Protein 3K6Y (pdb70)

GO terms:
  GO:0005886 plasma membrane (C, IDA)
  GO:0005576 extracellular region (C, HDA)
  GO:0005886 plasma membrane (C, HDA)
  GO:0042783 symbiont-mediated evasion of host immune response (P, IMP)
  GO:0010447 response to acidic pH (P, IMP)

Nearest PDB structures (foldseek):
  3k6y-assembly1_A  TM=1.004E+00  e=1.366E-46  Mycobacterium tuberculosis
  3k6z-assembly1_A  TM=9.416E-01  e=1.069E-34  Mycobacterium tuberculosis
  3lt3-assembly3_A  TM=9.223E-01  e=3.686E-34  Mycobacterium tuberculosis H37Rv
  3k6z-assembly1_B  TM=9.421E-01  e=2.557E-33  Mycobacterium tuberculosis
  3lt3-assembly3_B-2  TM=9.273E-01  e=5.147E-33  Mycobacterium tuberculosis H37Rv

B-factor: mean 20.24, std 10.91, range [7.39, 71.75]

Foldseek 3Di:
DDDDDDDDDDQFDEDAFDPCVQVQPLQVVQQQFKKKKWFAAVVQPDIAIAIWGAAAVQKIKFFLLSHARGDFMWIAGPNDTFGWFFFFHDQQLGMTMIGTPPRPDGHAAADPDADDFFAWKWQWWAAPSHDIGIWTKTWRDWDWDWDCGQQNDPDIHTATKTKMFTQDHRRSGHTFIGHSVSHGQFTWHAADPVDRRITIGGGPVRCVVRCVRRPGDDHDDSHHNRD

Radius of gyration: 17.01 Å; Cα contacts (8 Å, |Δi|>4): 611; chains: 1; bounding box: 30×66×42 Å

InterPro domains:
  IPR001940 Peptidase S1C [PR00834] (228-240)
  IPR001940 Peptidase S1C [PR00834] (248-268)
  IPR001940 Peptidase S1C [PR00834] (287-311)
  IPR001940 Peptidase S1C [PR00834] (328-345)
  IPR001940 Peptidase S1C [PR00834] (350-367)
  IPR003825 Colicin V production, CvpA [PF02674] (7-149)
  IPR009003 Peptidase S1, PA clan [SSF50494] (193-384)
  IPR047680 Serine protease MarP-like [NF033740] (7-396)

Sequence (227 aa):
AVLEPFSRTPVIPVASPDPALVNNPVVAATEPSVVKIRSLAPRCQKVLEGTGFVISPDRVMTNAHVVAGSNNVTVYAGDKPFEATVVSYDPSVDVAILAVPHLPPPPLVFAAEPAKTGADVVVLGYPGGGNFTATPARIREAIRLSGPDIYGDPEPVTRDVYTIRADVEQGDSGGPLIDLNGQVLGVVFGAAIDDAETGFVLTAGEVAGQLAKIGATQPVGTGACVS

Solvent-accessible surface area: 10874 Å² total; per-residue (Å²): 152,123,149,146,109,178,98,192,124,100,54,55,116,21,68,66,21,56,106,63,6,65,126,42,110,16,14,74,81,5,68,73,3,2,0,34,0,87,0,72,0,84,153,22,171,109,75,39,54,1,0,0,0,0,21,37,97,41,36,0,0,0,0,0,40,4,0,1,1,6,114,72,10,25,0,62,10,83,109,55,84,34,157,20,46,11,0,5,35,34,32,46,27,3,0,0,0,0,11,0,77,156,10,104,15,85,55,22,96,46,16,96,134,96,20,168,75,27,36,48,1,0,0,0,0,26,20,69,14,38,133,39,48,12,11,27,0,36,0,18,58,59,51,149,51,76,22,95,14,33,58,53,61,138,137,78,23,72,22,48,0,5,3,0,53,1,76,28,80,170,10,0,22,0,0,0,0,0,24,75,128,14,62,0,7,0,0,0,29,20,55,22,114,104,39,97,70,2,0,35,0,0,16,17,59,29,0,49,56,21,54,102,99,50,62,24,90,126,97,49,59,14,36,51,40,53,159

Secondary structure (DSSP, 8-state):
--------PPPPP-PPP-GGGGG-HHHHHHGGGEEEEEEEEGGGTEEEEEEEEEEETTEEEE-GGGTTT-SEEEEEETTEEEE-EEEEEETTTTEEEEE-TT--SPPPPBPSS---TT-EEEEEE-GGG-S-EEEEEEEEEEEEEEE--TT--SS-EEEEEEEEES---TT-TTPEEE-TTS-EEEEEEEE-SSSTTEEEEEEHHHHHGGGGGTT--S-----SPP-

CATH classification: 2.40.10.10 (+1 more: 2.40.10.10)

Organism: Mycobacterium tuberculosis (strain ATCC 25618 / H37Rv) (NCBI:txid83332)

Structure (mmCIF, N/CA/C/O backbone):
data_3K6Y
#
_entry.id   3K6Y
#
_cell.length_a   64.678
_cell.length_b   64.678
_cell.length_c   98.655
_cell.angle_alpha   90.00
_cell.angle_beta   90.00
_cell.angle_gamma   120.00
#
_symmetry.space_group_name_H-M   'P 31 2 1'
#
loop_
_entity.id
_entity.type
_entity.pdbx_description
1 polymer 'POSSIBLE MEMBRANE-ASSOCIATED SERINE PROTEASE'
2 water water
#
loop_
_atom_site.group_PDB
_atom_site.id
_atom_site.type_symbol
_atom_site.label_atom_id
_atom_site.label_alt_id
_atom_site.label_comp_id
_atom_site.label_asym_id
_atom_site.label_entity_id
_atom_site.label_seq_id
_atom_site.pdbx_PDB_ins_code
_atom_site.Cartn_x
_atom_site.Cartn_y
_atom_site.Cartn_z
_atom_site.occupancy
_atom_site.B_iso_or_equiv
_atom_site.auth_seq_id
_atom_site.auth_comp_id
_atom_site.auth_asym_id
_atom_site.auth_atom_id
_atom_site.pdbx_PDB_model_num
ATOM 1 N N . ALA A 1 11 ? 1.469 -59.664 0.045 1.00 27.50 171 ALA A N 1
ATOM 2 C CA . ALA A 1 11 ? 2.457 -58.625 0.458 1.00 26.75 171 ALA A CA 1
ATOM 3 C C . ALA A 1 11 ? 2.375 -57.388 -0.433 1.00 26.06 171 ALA A C 1
ATOM 4 O O . ALA A 1 11 ? 2.541 -57.492 -1.660 1.00 28.02 171 ALA A O 1
ATOM 6 N N . VAL A 1 12 ? 2.111 -56.227 0.170 1.00 23.57 172 VAL A N 1
ATOM 7 C CA . VAL A 1 12 ? 2.247 -54.947 -0.525 1.00 21.93 172 VAL A CA 1
ATOM 8 C C . VAL A 1 12 ? 3.687 -54.438 -0.367 1.00 19.34 172 VAL A C 1
ATOM 9 O O . VAL A 1 12 ? 4.211 -54.371 0.755 1.00 18.43 172 VAL A O 1
ATOM 13 N N . LEU A 1 13 ? 4.334 -54.095 -1.474 1.00 16.61 173 LEU A N 1
ATOM 14 C CA . LEU A 1 13 ? 5.717 -53.601 -1.416 1.00 15.66 173 LEU A CA 1
ATOM 15 C C . LEU A 1 13 ? 5.736 -52.204 -0.843 1.00 16.33 173 LEU A C 1
ATOM 16 O O . LEU A 1 13 ? 4.784 -51.435 -1.047 1.00 17.39 173 LEU A O 1
ATOM 21 N N . GLU A 1 14 ? 6.817 -51.855 -0.133 1.00 15.26 174 GLU A N 1
ATOM 22 C CA . GLU A 1 14 ? 6.853 -50.570 0.586 1.00 15.38 174 GLU A CA 1
ATOM 23 C C . GLU A 1 14 ? 7.929 -49.535 0.177 1.00 14.57 174 GLU A C 1
ATOM 24 O O . GLU A 1 14 ? 8.540 -48.903 1.050 1.00 14.47 174 GLU A O 1
ATOM 30 N N . PRO A 1 15 ? 8.103 -49.283 -1.138 1.00 14.72 175 PRO A N 1
ATOM 31 C CA . PRO A 1 15 ? 8.862 -48.099 -1.485 1.00 14.87 175 PRO A CA 1
ATOM 32 C C . PRO A 1 15 ? 7.939 -46.889 -1.362 1.00 15.55 175 PRO A C 1
ATOM 33 O O . PRO A 1 15 ? 6.721 -47.034 -1.161 1.00 16.90 175 PRO A O 1
ATOM 37 N N . PHE A 1 16 ? 8.516 -45.711 -1.485 1.00 14.78 176 PHE A N 1
ATOM 38 C CA . PHE A 1 16 ? 7.735 -44.482 -1.559 1.00 15.93 176 PHE A CA 1
ATOM 39 C C . PHE A 1 16 ? 7.888 -43.972 -2.977 1.00 16.72 176 PHE A C 1
ATOM 40 O O . PHE A 1 16 ? 8.974 -43.973 -3.531 1.00 17.86 176 PHE A O 1
ATOM 48 N N . SER A 1 17 ? 6.800 -43.561 -3.603 1.00 17.11 177 SER A N 1
ATOM 49 C CA . SER A 1 17 ? 6.976 -42.960 -4.906 1.00 19.22 177 SER A CA 1
ATOM 50 C C . SER A 1 17 ? 6.250 -41.641 -5.000 1.00 18.88 177 SER A C 1
ATOM 51 O O . SER A 1 17 ? 5.249 -41.408 -4.315 1.00 19.09 177 SER A O 1
ATOM 54 N N . ARG A 1 18 ? 6.749 -40.779 -5.870 1.00 18.69 178 ARG A N 1
ATOM 55 C CA . ARG A 1 18 ? 6.006 -39.571 -6.190 1.00 19.83 178 ARG A CA 1
ATOM 56 C C . ARG A 1 18 ? 6.188 -39.272 -7.649 1.00 19.17 178 ARG A C 1
ATOM 57 O O . ARG A 1 18 ? 7.121 -39.747 -8.290 1.00 16.52 178 ARG A O 1
ATOM 65 N N . THR A 1 19 ? 5.275 -38.475 -8.195 1.00 20.36 179 THR A N 1
ATOM 66 C CA . THR A 1 19 ? 5.407 -38.026 -9.565 1.00 21.26 179 THR A CA 1
ATOM 67 C C . THR A 1 19 ? 6.561 -37.022 -9.609 1.00 20.68 179 THR A C 1
ATOM 68 O O . THR A 1 19 ? 6.715 -36.195 -8.712 1.00 21.81 179 THR A O 1
ATOM 72 N N . PRO A 1 20 ? 7.396 -3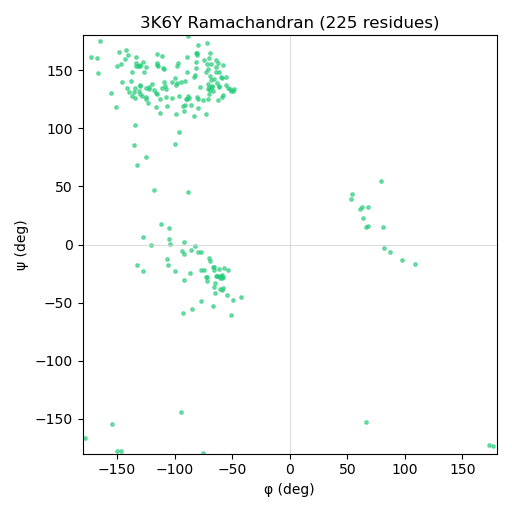7.115 -10.642 1.00 20.22 180 PRO A N 1
ATOM 73 C CA . PRO A 1 20 ? 8.495 -36.203 -10.847 1.00 20.43 180 PRO A CA 1
ATOM 74 C C . PRO A 1 20 ? 7.978 -34.775 -11.099 1.00 20.84 180 PRO A C 1
ATOM 75 O O . PRO A 1 20 ? 6.811 -34.576 -11.477 1.00 20.23 180 PRO A O 1
ATOM 79 N N . VAL A 1 21 ? 8.839 -33.791 -10.880 1.00 21.05 181 VAL A N 1
ATOM 80 C CA . VAL A 1 21 ? 8.501 -32.430 -11.308 1.00 22.00 181 VAL A CA 1
ATOM 81 C C . VAL A 1 21 ? 8.281 -32.479 -12.815 1.00 22.08 181 VAL A C 1
ATOM 82 O O . VAL A 1 21 ? 8.941 -33.258 -13.513 1.00 22.48 181 VAL A O 1
ATOM 86 N N . ILE A 1 22 ? 7.338 -31.689 -13.325 1.00 22.08 182 ILE A N 1
ATOM 87 C CA . ILE A 1 22 ? 7.038 -31.754 -14.756 1.00 23.11 182 ILE A CA 1
ATOM 88 C C . ILE A 1 22 ? 8.274 -31.358 -15.566 1.00 22.24 182 ILE A C 1
ATOM 89 O O . ILE A 1 22 ? 8.824 -30.268 -15.369 1.00 21.96 182 ILE A O 1
ATOM 94 N N . PRO A 1 23 ? 8.724 -32.241 -16.481 1.00 22.59 183 PRO A N 1
ATOM 95 C CA . PRO A 1 23 ? 9.829 -31.863 -17.339 1.00 22.54 183 PRO A CA 1
ATOM 96 C C . PRO A 1 23 ? 9.403 -30.758 -18.305 1.00 22.46 183 PRO A C 1
ATOM 97 O O . PRO A 1 23 ? 8.304 -30.810 -18.878 1.00 23.19 183 PRO A O 1
ATOM 101 N N . VAL A 1 24 ? 10.259 -29.752 -18.458 1.00 21.78 184 VAL A N 1
ATOM 102 C CA . VAL A 1 24 ? 10.024 -28.679 -19.416 1.00 21.77 184 VAL A CA 1
ATOM 103 C C . VAL A 1 24 ? 11.339 -28.307 -20.067 1.00 21.81 184 VAL A C 1
ATOM 104 O O . VAL A 1 24 ? 12.411 -28.630 -19.552 1.00 22.35 184 VAL A O 1
ATOM 108 N N . ALA A 1 25 ? 11.255 -27.601 -21.194 1.00 22.02 185 ALA A N 1
ATOM 109 C CA . ALA A 1 25 ? 12.460 -27.173 -21.900 1.00 22.72 185 ALA A CA 1
ATOM 110 C C . ALA A 1 25 ? 13.343 -26.232 -21.078 1.00 22.46 185 ALA A C 1
ATOM 111 O O . ALA A 1 25 ? 12.856 -25.546 -20.174 1.00 21.73 185 ALA A O 1
ATOM 113 N N . SER A 1 26 ? 14.635 -26.178 -21.392 1.00 22.58 186 SER A N 1
ATOM 114 C CA . SER A 1 26 ? 15.543 -25.253 -20.736 1.00 23.32 186 SER A CA 1
ATOM 115 C C . SER A 1 26 ? 15.016 -23.830 -20.878 1.00 22.64 186 SER A C 1
ATOM 116 O O . SER A 1 26 ? 14.414 -23.484 -21.908 1.00 22.65 186 SER A O 1
ATOM 119 N N . PRO A 1 27 ? 15.214 -22.999 -19.840 1.00 21.54 187 PRO A N 1
ATOM 120 C CA . PRO A 1 27 ? 14.783 -21.606 -19.929 1.00 21.57 187 PRO A CA 1
ATOM 121 C C . PRO A 1 27 ? 15.502 -20.875 -21.049 1.00 21.96 187 PRO A C 1
ATOM 122 O O . PRO A 1 27 ? 16.658 -21.180 -21.363 1.00 22.10 187 PRO A O 1
ATOM 126 N N . ASP A 1 28 ? 14.818 -19.909 -21.647 1.00 21.45 188 ASP A N 1
ATOM 127 C CA . ASP A 1 28 ? 15.393 -19.146 -22.741 1.00 21.67 188 ASP A CA 1
ATOM 128 C C . ASP A 1 28 ? 16.464 -18.188 -22.185 1.00 21.32 188 ASP A C 1
ATOM 129 O O . ASP A 1 28 ? 16.122 -17.260 -21.441 1.00 19.85 188 ASP A O 1
ATOM 134 N N . PRO A 1 29 ? 17.759 -18.405 -22.514 1.00 20.87 189 PRO A N 1
ATOM 135 C CA . PRO A 1 29 ? 18.811 -17.558 -21.926 1.00 21.42 189 PRO A CA 1
ATOM 136 C C . PRO A 1 29 ? 18.683 -16.078 -22.291 1.00 21.50 189 PRO A C 1
ATOM 137 O O . PRO A 1 29 ? 19.241 -15.208 -21.605 1.00 21.83 189 PRO A O 1
ATOM 141 N N . ALA A 1 30 ? 17.970 -15.801 -23.377 1.00 21.38 190 ALA A N 1
ATOM 142 C CA . ALA A 1 30 ? 17.804 -14.430 -23.855 1.00 21.22 190 ALA A CA 1
ATOM 143 C C . ALA A 1 30 ? 16.941 -13.597 -22.921 1.00 20.80 190 ALA A C 1
ATOM 144 O O . ALA A 1 30 ? 16.935 -12.371 -23.022 1.00 21.11 190 ALA A O 1
ATOM 146 N N . LEU A 1 31 ? 16.228 -14.245 -21.993 1.00 19.80 191 LEU A N 1
ATOM 147 C CA . LEU A 1 31 ? 15.372 -13.509 -21.058 1.00 18.64 191 LEU A CA 1
ATOM 148 C C . LEU A 1 31 ? 16.145 -12.490 -20.225 1.00 18.54 191 LEU A C 1
ATOM 149 O O . LE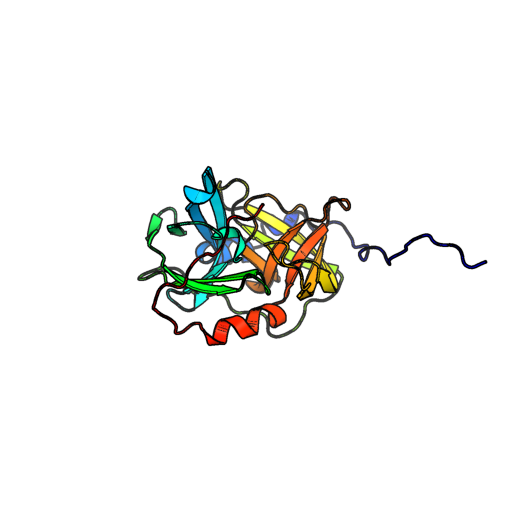U A 1 31 ? 15.570 -11.501 -19.783 1.00 18.06 191 LEU A O 1
ATOM 154 N N . VAL A 1 32 ? 17.443 -12.703 -20.005 1.00 18.42 192 VAL A N 1
ATOM 155 C CA . VAL A 1 32 ? 18.241 -11.730 -19.251 1.00 19.40 192 VAL A CA 1
ATOM 156 C C . VAL A 1 32 ? 18.203 -10.343 -19.893 1.00 19.83 192 VAL A C 1
ATOM 157 O O . VAL A 1 32 ? 18.361 -9.342 -19.200 1.00 20.45 192 VAL A O 1
ATOM 161 N N . ASN A 1 33 ? 18.013 -10.309 -21.216 1.00 20.21 193 ASN A N 1
ATOM 162 C CA . ASN A 1 33 ? 18.012 -9.058 -21.970 1.00 20.67 193 ASN A CA 1
ATOM 163 C C . ASN A 1 33 ? 16.611 -8.612 -22.378 1.00 19.27 193 ASN A C 1
ATOM 164 O O . ASN A 1 33 ? 16.457 -7.609 -23.091 1.00 19.94 193 ASN A O 1
ATOM 169 N N . ASN A 1 34 ? 15.579 -9.326 -21.932 1.00 17.92 194 ASN A N 1
ATOM 170 C CA . ASN A 1 34 ? 14.212 -8.904 -22.243 1.00 17.16 194 ASN A CA 1
ATOM 171 C C . ASN A 1 34 ? 13.952 -7.510 -21.648 1.00 16.33 194 ASN A C 1
ATOM 172 O O . ASN A 1 34 ? 14.356 -7.237 -20.510 1.00 16.17 194 ASN A O 1
ATOM 177 N N . PRO A 1 35 ? 13.324 -6.603 -22.430 1.00 15.26 195 PRO A N 1
ATOM 178 C CA . PRO A 1 35 ? 13.066 -5.253 -21.910 1.00 15.50 195 PRO A CA 1
ATOM 179 C C . PRO A 1 35 ? 12.314 -5.186 -20.568 1.00 15.13 195 PRO A C 1
ATOM 180 O O . PRO A 1 35 ? 12.424 -4.187 -19.856 1.00 16.02 195 PRO A O 1
ATOM 184 N N . VAL A 1 36 ? 11.583 -6.241 -20.220 1.00 15.73 196 VAL A N 1
ATOM 185 C CA . VAL A 1 36 ? 10.873 -6.278 -18.940 1.00 16.47 196 VAL A CA 1
ATOM 186 C C . VAL A 1 36 ? 11.833 -6.249 -17.753 1.00 15.79 196 VAL A C 1
ATOM 187 O O . VAL A 1 36 ? 11.476 -5.760 -16.676 1.00 15.53 196 VAL A O 1
ATOM 191 N N . VAL A 1 37 ? 13.050 -6.736 -17.938 1.00 14.99 197 VAL A N 1
ATOM 192 C CA . VAL A 1 37 ? 13.987 -6.829 -16.816 1.00 15.24 197 VAL A CA 1
ATOM 193 C C . VAL A 1 37 ? 14.365 -5.419 -16.345 1.00 14.99 197 VAL A C 1
ATOM 194 O O . VAL A 1 37 ? 14.192 -5.074 -15.169 1.00 14.70 197 VAL A O 1
ATOM 198 N N . ALA A 1 38 ? 14.816 -4.577 -17.276 1.00 15.89 198 ALA A N 1
ATOM 199 C CA . ALA A 1 38 ? 15.268 -3.248 -16.913 1.00 17.01 198 ALA A CA 1
ATOM 200 C C . ALA A 1 38 ? 14.133 -2.404 -16.372 1.00 16.86 198 ALA A C 1
ATOM 201 O O . ALA A 1 38 ? 14.339 -1.534 -15.503 1.00 17.92 198 ALA A O 1
ATOM 203 N N . ALA A 1 39 ? 12.936 -2.639 -16.909 1.00 16.62 199 ALA A N 1
ATOM 204 C CA . ALA A 1 39 ? 11.774 -1.871 -16.491 1.00 17.66 199 ALA A CA 1
ATOM 205 C C . ALA A 1 39 ? 11.311 -2.247 -15.093 1.00 16.79 199 ALA A C 1
ATOM 206 O O . ALA A 1 39 ? 10.742 -1.430 -14.389 1.00 17.39 199 ALA A O 1
ATOM 208 N N . THR A 1 40 ? 11.563 -3.492 -14.691 1.00 14.16 200 THR A N 1
ATOM 209 C CA . THR A 1 40 ? 11.101 -3.976 -13.399 1.00 13.38 200 THR A CA 1
ATOM 210 C C . THR A 1 40 ? 12.142 -3.776 -12.303 1.00 12.83 200 THR A C 1
ATOM 211 O O . THR A 1 40 ? 11.783 -3.606 -11.137 1.00 12.05 200 THR A O 1
ATOM 215 N N . GLU A 1 41 ? 13.421 -3.817 -12.680 1.00 12.87 201 GLU A N 1
ATOM 216 C CA . GLU A 1 41 ? 14.540 -3.694 -11.740 1.00 13.83 201 GLU A CA 1
ATOM 217 C C . GLU A 1 41 ? 14.405 -2.626 -10.647 1.00 13.11 201 GLU A C 1
ATOM 218 O O . GLU A 1 41 ? 14.695 -2.927 -9.495 1.00 12.41 201 GLU A O 1
ATOM 224 N N . PRO A 1 42 ? 13.954 -1.393 -10.972 1.00 12.61 202 PRO A N 1
ATOM 225 C CA . PRO A 1 42 ? 13.923 -0.387 -9.903 1.00 12.73 202 PRO A CA 1
ATOM 226 C C . PRO A 1 42 ? 13.046 -0.774 -8.715 1.00 12.27 202 PRO A C 1
ATOM 227 O O . PRO A 1 42 ? 13.294 -0.311 -7.600 1.00 13.27 202 PRO A O 1
ATOM 231 N N . SER A 1 43 ? 12.029 -1.592 -8.966 1.00 10.96 203 SER A N 1
ATOM 232 C CA . SER A 1 43 ? 11.088 -1.986 -7.920 1.00 10.16 203 SER A CA 1
ATOM 233 C C . SER A 1 43 ? 11.474 -3.275 -7.191 1.00 9.90 203 SER A C 1
ATOM 234 O O . SER A 1 43 ? 10.725 -3.737 -6.334 1.00 10.47 203 SER A O 1
ATOM 237 N N . VAL A 1 44 ? 12.623 -3.849 -7.556 1.00 9.81 204 VAL A N 1
ATOM 238 C CA . VAL A 1 44 ? 13.141 -5.059 -6.921 1.00 10.00 204 VAL A CA 1
ATOM 239 C C . VAL A 1 44 ? 14.310 -4.628 -6.067 1.00 10.40 204 VAL A C 1
ATOM 240 O O . VAL A 1 44 ? 15.271 -4.049 -6.587 1.00 11.70 204 VAL A O 1
ATOM 244 N N . VAL A 1 45 ? 14.196 -4.859 -4.761 1.00 9.91 205 VAL A N 1
ATOM 245 C CA . VAL A 1 45 ? 15.106 -4.260 -3.805 1.00 9.96 205 VAL A CA 1
ATOM 246 C C . VAL A 1 45 ? 15.934 -5.320 -3.090 1.00 9.98 205 VAL A C 1
ATOM 247 O O . VAL A 1 45 ? 15.524 -6.474 -2.986 1.00 10.42 205 VAL A O 1
ATOM 251 N N . LYS A 1 46 ? 17.089 -4.909 -2.579 1.00 10.31 206 LYS A N 1
ATOM 252 C CA . LYS A 1 46 ? 17.927 -5.812 -1.799 1.00 11.38 206 LYS A CA 1
ATOM 253 C C . LYS A 1 46 ? 17.583 -5.613 -0.329 1.00 10.53 206 LYS A C 1
ATOM 254 O O . LYS A 1 46 ? 17.352 -4.489 0.108 1.00 11.39 206 LYS A O 1
ATOM 260 N N . ILE A 1 47 ? 17.529 -6.719 0.413 1.00 10.93 207 ILE A N 1
ATOM 261 C CA . ILE A 1 47 ? 17.249 -6.648 1.848 1.00 10.82 207 ILE A CA 1
ATOM 262 C C . ILE A 1 47 ? 18.465 -7.168 2.603 1.00 10.86 207 ILE A C 1
ATOM 263 O O . ILE A 1 47 ? 19.000 -8.204 2.281 1.00 11.45 207 ILE A O 1
ATOM 268 N N . ARG A 1 48 ? 18.903 -6.405 3.581 1.00 10.50 208 ARG A N 1
ATOM 269 C CA . ARG A 1 48 ? 19.990 -6.842 4.461 1.00 11.37 208 ARG A CA 1
ATOM 270 C C . ARG A 1 48 ? 19.497 -6.759 5.892 1.00 11.03 208 ARG A C 1
ATOM 271 O O . ARG A 1 48 ? 19.071 -5.698 6.354 1.00 11.87 208 ARG A O 1
ATOM 279 N N . SER A 1 49 ? 19.587 -7.875 6.603 1.00 11.09 209 SER A N 1
ATOM 280 C CA . SER A 1 49 ? 19.050 -7.975 7.967 1.00 12.60 209 SER A CA 1
ATOM 281 C C . SER A 1 49 ? 20.156 -8.396 8.914 1.00 12.52 209 SER A C 1
ATOM 282 O O . SER A 1 49 ? 20.785 -9.449 8.730 1.00 13.25 209 SER A O 1
ATOM 285 N N . LEU A 1 50 ? 20.415 -7.579 9.922 1.00 11.60 210 LEU A N 1
ATOM 286 C CA . LEU A 1 50 ? 21.409 -7.913 10.951 1.00 12.17 210 LEU A CA 1
ATOM 287 C C . LEU A 1 50 ? 20.727 -8.844 11.922 1.00 11.43 210 LEU A C 1
ATOM 288 O O . LEU A 1 50 ? 19.655 -8.527 12.452 1.00 11.68 210 LEU A O 1
ATOM 293 N N . ALA A 1 51 ? 21.346 -9.994 12.168 1.00 12.16 211 ALA A N 1
ATOM 294 C CA . ALA A 1 51 ? 20.749 -11.003 13.028 1.00 11.50 211 ALA A CA 1
ATOM 295 C C . ALA A 1 51 ? 21.780 -11.507 14.043 1.00 12.37 211 ALA A C 1
ATOM 296 O O . ALA A 1 51 ? 22.190 -12.676 14.006 1.00 13.25 211 ALA A O 1
ATOM 298 N N . PRO A 1 52 ? 22.162 -10.631 14.976 1.00 13.55 212 PRO A N 1
ATOM 299 C CA . PRO A 1 52 ? 23.124 -11.077 16.004 1.00 14.54 212 PRO A CA 1
ATOM 300 C C . PRO A 1 52 ? 22.623 -12.276 16.824 1.00 14.46 212 PRO A C 1
ATOM 301 O O . PRO A 1 52 ? 23.448 -13.076 17.266 1.00 14.33 212 PRO A O 1
ATOM 305 N N . ARG A 1 53 ? 21.311 -12.445 17.003 1.00 14.75 213 ARG A N 1
ATOM 306 C CA . ARG A 1 53 ? 20.821 -13.600 17.742 1.00 15.27 213 ARG A CA 1
ATOM 307 C C . ARG A 1 53 ? 21.203 -14.890 17.016 1.00 14.47 213 ARG A C 1
ATOM 308 O O . ARG A 1 53 ? 21.345 -15.954 17.630 1.00 15.20 213 ARG A O 1
ATOM 316 N N . CYS A 1 54 ? 21.364 -14.789 15.695 1.00 14.23 214 CYS A N 1
ATOM 317 C CA . CYS A 1 54 ? 21.621 -15.931 14.851 1.00 14.81 214 CYS A CA 1
ATOM 318 C C . CYS A 1 54 ? 23.087 -15.982 14.438 1.00 14.80 214 CYS A C 1
ATOM 319 O O . CYS A 1 54 ? 23.475 -16.854 13.673 1.00 16.13 214 CYS A O 1
ATOM 322 N N . GLN A 1 55 ? 23.867 -15.014 14.910 1.00 14.88 215 GLN A N 1
ATOM 323 C CA . GLN A 1 55 ? 25.287 -14.850 14.522 1.00 14.94 215 GLN A CA 1
ATOM 324 C C . GLN A 1 55 ? 25.447 -14.779 13.005 1.00 15.41 215 GLN A C 1
ATOM 325 O O . GLN A 1 55 ? 26.346 -15.381 12.424 1.00 16.29 215 GLN A O 1
ATOM 331 N N . LYS A 1 56 ? 24.561 -14.020 12.360 1.00 14.50 216 LYS A N 1
ATOM 332 C CA . LYS A 1 56 ? 24.518 -13.925 10.897 1.00 15.29 216 LYS A CA 1
ATOM 333 C C . LYS A 1 56 ? 24.090 -12.530 10.465 1.00 13.00 216 LYS A C 1
ATOM 334 O O . LYS A 1 56 ? 23.411 -11.814 11.204 1.00 13.16 216 LYS A O 1
ATOM 340 N N . VAL A 1 57 ? 24.485 -12.174 9.254 1.00 12.51 217 VAL A N 1
ATOM 341 C CA . VAL A 1 57 ? 23.820 -11.147 8.461 1.00 13.62 217 VAL A CA 1
ATOM 342 C C . VAL A 1 57 ? 23.089 -11.891 7.349 1.00 13.21 217 VAL A C 1
ATOM 343 O O . VAL A 1 57 ? 23.690 -12.695 6.640 1.00 14.79 217 VAL A O 1
ATOM 347 N N . LEU A 1 58 ? 21.781 -11.635 7.215 1.00 12.83 218 LEU A N 1
ATOM 348 C CA . LEU A 1 58 ? 20.937 -12.257 6.194 1.00 13.30 218 LEU A CA 1
ATOM 349 C C . LEU A 1 58 ? 20.777 -11.302 5.034 1.00 12.39 218 LEU A C 1
ATOM 350 O O . LEU A 1 58 ? 20.550 -10.118 5.245 1.00 12.86 218 LEU A O 1
ATOM 355 N N . GLU A 1 59 ? 20.874 -11.821 3.820 1.00 12.28 219 GLU A N 1
ATOM 356 C CA . GLU A 1 59 ? 20.617 -11.001 2.639 1.00 13.20 219 GLU A CA 1
ATOM 357 C C . GLU A 1 59 ? 19.648 -11.702 1.721 1.00 12.34 219 GLU A C 1
ATOM 358 O O . GLU A 1 59 ? 19.755 -12.907 1.504 1.00 13.87 219 GLU A O 1
ATOM 364 N N . GLY A 1 60 ? 18.683 -10.951 1.199 1.00 11.10 220 GLY A N 1
ATOM 365 C CA . GLY A 1 60 ? 17.781 -11.499 0.223 1.00 10.63 220 GLY A CA 1
ATOM 366 C C . GLY A 1 60 ? 17.244 -10.394 -0.643 1.00 9.78 220 GLY A C 1
ATOM 367 O O . GLY A 1 60 ? 17.878 -9.365 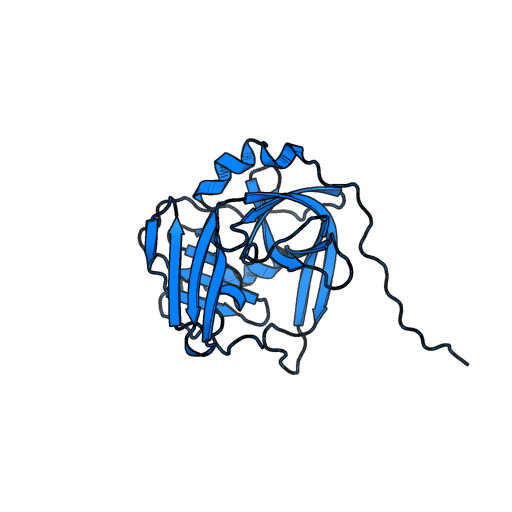-0.809 1.00 10.38 220 GLY A O 1
ATOM 368 N N . THR A 1 61 ? 16.066 -10.649 -1.193 1.00 9.53 221 THR A N 1
ATOM 369 C CA . THR A 1 61 ? 15.439 -9.743 -2.144 1.00 9.37 221 THR A CA 1
ATOM 370 C C . THR A 1 61 ? 14.027 -9.442 -1.667 1.00 8.91 221 THR A C 1
ATOM 371 O O . THR A 1 61 ? 13.448 -10.212 -0.916 1.00 9.43 221 THR A O 1
ATOM 375 N N . GLY A 1 62 ? 13.476 -8.313 -2.108 1.00 8.76 222 GLY A N 1
ATOM 376 C CA . GLY A 1 62 ? 12.059 -8.028 -1.935 1.00 8.82 222 GLY A CA 1
ATOM 377 C C . GLY A 1 62 ? 11.578 -7.234 -3.123 1.00 8.46 222 GLY A C 1
ATOM 378 O O . GLY A 1 62 ? 12.348 -6.919 -4.036 1.00 9.07 222 GLY A O 1
ATOM 379 N N . PHE A 1 63 ? 10.311 -6.853 -3.095 1.00 7.88 223 PHE A N 1
ATOM 380 C CA . PHE A 1 63 ? 9.812 -6.022 -4.181 1.00 8.16 223 PHE A CA 1
ATOM 381 C C . PHE A 1 63 ? 8.700 -5.121 -3.665 1.00 7.82 223 PHE A C 1
ATOM 382 O O . PHE A 1 63 ? 8.014 -5.444 -2.689 1.00 8.24 223 PHE A O 1
ATOM 390 N N . VAL A 1 64 ? 8.536 -3.989 -4.338 1.00 8.48 224 VAL A N 1
ATOM 391 C CA . VAL A 1 64 ? 7.546 -3.009 -3.925 1.00 8.40 224 VAL A CA 1
ATOM 392 C C . VAL A 1 64 ? 6.148 -3.499 -4.305 1.00 7.98 224 VAL A C 1
ATOM 393 O O . VAL A 1 64 ? 5.871 -3.800 -5.473 1.00 8.83 224 VAL A O 1
ATOM 397 N N . ILE A 1 65 ? 5.266 -3.583 -3.306 1.00 8.16 225 ILE A N 1
ATOM 398 C CA . ILE A 1 65 ? 3.881 -4.018 -3.544 1.00 8.54 225 ILE A CA 1
ATOM 399 C C . ILE A 1 65 ? 2.867 -2.877 -3.496 1.00 8.40 225 ILE A C 1
ATOM 400 O O . ILE A 1 65 ? 1.748 -3.027 -3.977 1.00 9.01 225 ILE A O 1
ATOM 405 N N . SER A 1 66 ? 3.256 -1.758 -2.906 1.00 8.24 226 SER A N 1
ATOM 406 C CA . SER A 1 66 ? 2.401 -0.573 -2.810 1.00 8.49 226 SER A CA 1
ATOM 407 C C . SER A 1 66 ? 3.393 0.520 -2.367 1.00 8.53 226 SER A C 1
ATOM 408 O O . SER A 1 66 ? 4.458 0.210 -1.840 1.00 8.79 226 SER A O 1
ATOM 411 N N . PRO A 1 67 ? 3.069 1.813 -2.556 1.00 8.44 227 PRO A N 1
ATOM 412 C CA . PRO A 1 67 ? 4.065 2.808 -2.105 1.00 8.97 227 PRO A CA 1
ATOM 413 C C . PRO A 1 67 ? 4.540 2.585 -0.658 1.00 8.92 227 PRO A C 1
ATOM 414 O O . PRO A 1 67 ? 3.710 2.342 0.239 1.00 8.99 227 PRO A O 1
ATOM 418 N N . ASP A 1 68 ? 5.855 2.607 -0.453 1.00 8.50 228 ASP A N 1
ATOM 419 C CA . ASP A 1 68 ? 6.407 2.453 0.892 1.00 8.79 228 ASP A CA 1
ATOM 420 C C . ASP A 1 68 ? 6.117 1.098 1.532 1.00 8.58 228 ASP A C 1
ATOM 421 O O . ASP A 1 68 ? 6.205 0.966 2.762 1.00 8.62 228 ASP A O 1
ATOM 426 N N . ARG A 1 69 ? 5.844 0.074 0.711 1.00 8.11 229 ARG A N 1
ATOM 427 C CA . ARG A 1 69 ? 5.600 -1.284 1.218 1.00 8.12 229 ARG A CA 1
ATOM 428 C C . ARG A 1 69 ? 6.326 -2.293 0.351 1.00 8.17 229 ARG A C 1
ATOM 429 O O . ARG A 1 69 ? 6.198 -2.287 -0.874 1.00 8.75 229 ARG A O 1
ATOM 437 N N . VAL A 1 70 ? 7.106 -3.154 1.007 1.00 7.39 230 VAL A N 1
ATOM 438 C CA . VAL A 1 70 ? 7.923 -4.148 0.330 1.00 7.81 230 VAL A CA 1
ATOM 439 C C . VAL A 1 70 ? 7.540 -5.549 0.835 1.00 7.67 230 VAL A C 1
ATOM 440 O O . VAL A 1 70 ? 7.397 -5.758 2.050 1.00 9.35 230 VAL A O 1
ATOM 444 N N . MET A 1 71 ? 7.368 -6.498 -0.087 1.00 7.68 231 MET A N 1
ATOM 445 C CA . MET A 1 71 ? 7.148 -7.889 0.292 1.00 8.38 231 MET A CA 1
ATOM 446 C C . MET A 1 71 ? 8.479 -8.656 0.150 1.00 8.76 231 MET A C 1
ATOM 447 O O . MET A 1 71 ? 9.255 -8.422 -0.806 1.00 8.49 231 MET A O 1
ATOM 452 N N . THR A 1 72 ? 8.702 -9.588 1.077 1.00 8.63 232 THR A N 1
ATOM 453 C CA . THR A 1 72 ? 9.822 -10.517 1.011 1.00 9.04 232 THR A CA 1
ATOM 454 C C . THR A 1 72 ? 9.387 -11.809 1.708 1.00 8.33 232 THR A C 1
ATOM 455 O O . THR A 1 72 ? 8.228 -11.925 2.116 1.00 9.23 232 THR A O 1
ATOM 459 N N . ASN A 1 73 ? 10.284 -12.786 1.814 1.00 9.22 233 ASN A N 1
ATOM 460 C CA . ASN A 1 73 ? 9.967 -13.956 2.628 1.00 9.37 233 ASN A CA 1
ATOM 461 C C . ASN A 1 73 ? 10.213 -13.688 4.098 1.00 9.14 233 ASN A C 1
ATOM 462 O O . ASN A 1 73 ? 11.104 -12.904 4.444 1.00 10.19 233 ASN A O 1
ATOM 467 N N . ALA A 1 74 ? 9.464 -14.378 4.959 1.00 8.98 234 ALA A N 1
ATOM 468 C CA . ALA A 1 74 ? 9.739 -14.279 6.385 1.00 9.64 234 ALA A CA 1
ATOM 469 C C . ALA A 1 74 ? 11.173 -14.716 6.687 1.00 9.46 234 ALA A C 1
ATOM 470 O O . ALA A 1 74 ? 11.843 -14.108 7.512 1.00 9.57 234 ALA A O 1
ATOM 472 N N . HIS A 1 75 ? 11.660 -15.757 6.009 1.00 9.64 235 HIS A N 1
ATOM 473 C CA . HIS A 1 75 ? 12.992 -16.264 6.343 1.00 10.46 235 HIS A CA 1
ATOM 474 C C . HIS A 1 75 ? 14.110 -15.314 5.941 1.00 10.59 235 HIS A C 1
ATOM 475 O O . HIS A 1 75 ? 15.242 -15.482 6.374 1.00 12.26 235 HIS A O 1
ATOM 482 N N . VAL A 1 76 ? 13.808 -14.286 5.152 1.00 10.06 236 VAL A N 1
ATOM 483 C CA . VAL A 1 76 ? 14.818 -13.279 4.835 1.00 10.10 236 VAL A CA 1
ATOM 484 C C . VAL A 1 76 ? 15.085 -12.349 6.026 1.00 9.90 236 VAL A C 1
ATOM 485 O O . VAL A 1 76 ? 16.160 -11.762 6.105 1.00 10.98 236 VAL A O 1
ATOM 489 N N . VAL A 1 77 ? 14.125 -12.246 6.958 1.00 8.76 237 VAL A N 1
ATOM 490 C CA . VAL A 1 77 ? 14.281 -11.385 8.120 1.00 9.43 237 VAL A CA 1
ATOM 491 C C . VAL A 1 77 ? 14.193 -12.139 9.449 1.00 9.68 237 VAL A C 1
ATOM 492 O O . VAL A 1 77 ? 14.341 -11.523 10.504 1.00 9.89 237 VAL A O 1
ATOM 496 N N . ALA A 1 78 ? 13.986 -13.455 9.400 1.00 9.87 238 ALA A N 1
ATOM 497 C CA . ALA A 1 78 ? 13.778 -14.249 10.618 1.00 9.73 238 ALA A CA 1
ATOM 498 C C . ALA A 1 78 ? 14.943 -14.125 11.584 1.00 10.14 238 ALA A C 1
ATOM 499 O O . ALA A 1 78 ? 16.087 -14.314 11.200 1.00 10.81 238 ALA A O 1
ATOM 501 N N . GLY A 1 79 ? 14.638 -13.799 12.836 1.00 9.97 239 GLY A N 1
ATOM 502 C CA . GLY A 1 79 ? 15.651 -13.705 13.874 1.00 11.12 239 GLY A CA 1
ATOM 503 C C . GLY A 1 79 ? 16.421 -12.408 13.900 1.00 11.06 239 GLY A C 1
ATOM 504 O O . GLY A 1 79 ? 17.254 -12.223 14.771 1.00 12.75 239 GLY A O 1
ATOM 505 N N . SER A 1 80 ? 16.155 -11.509 12.952 1.00 10.46 240 SER A N 1
ATOM 506 C CA . SER A 1 80 ? 16.916 -10.284 12.850 1.00 10.46 240 SER A CA 1
ATOM 507 C C . SER A 1 80 ? 16.435 -9.220 13.810 1.00 10.55 240 SER A C 1
ATOM 508 O O . SER A 1 80 ? 15.312 -9.278 14.318 1.00 11.20 240 SER A O 1
ATOM 511 N N . ASN A 1 81 ? 17.262 -8.199 14.010 1.00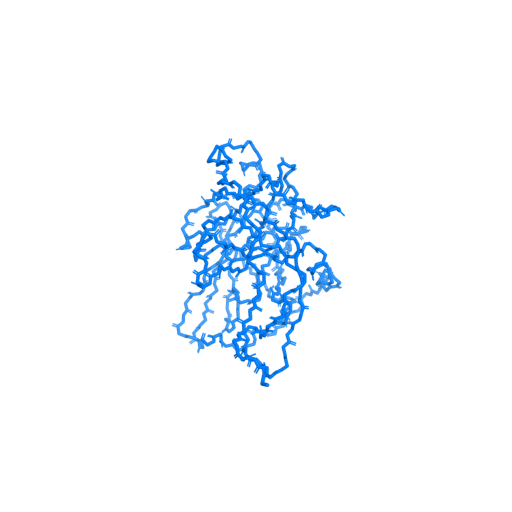 10.87 241 ASN A N 1
ATOM 512 C CA . ASN A 1 81 ? 16.821 -7.038 14.783 1.00 12.02 241 ASN A CA 1
ATOM 513 C C . ASN A 1 81 ? 17.020 -5.708 14.071 1.00 11.87 241 ASN A C 1
ATOM 514 O O . ASN A 1 81 ? 16.751 -4.660 14.655 1.00 13.40 241 ASN A O 1
ATOM 519 N N . ASN A 1 82 ? 17.428 -5.755 12.803 1.00 11.27 242 ASN A N 1
ATOM 520 C CA . ASN A 1 82 ? 17.562 -4.550 12.007 1.00 11.98 242 ASN A CA 1
ATOM 521 C C . ASN A 1 82 ? 17.434 -4.942 10.549 1.00 11.21 242 ASN A C 1
ATOM 522 O O . ASN A 1 82 ? 18.107 -5.881 10.118 1.00 12.94 242 ASN A O 1
ATOM 527 N N . VAL A 1 83 ? 16.586 -4.240 9.791 1.00 10.79 243 VAL A N 1
ATOM 528 C CA . VAL A 1 83 ? 16.364 -4.573 8.385 1.00 10.44 243 VAL A CA 1
ATOM 529 C C . VAL A 1 83 ? 16.550 -3.308 7.566 1.00 10.63 243 VAL A C 1
ATOM 530 O O . VAL A 1 83 ? 15.966 -2.276 7.888 1.00 11.59 243 VAL A O 1
ATOM 534 N N . THR A 1 84 ? 17.392 -3.385 6.541 1.00 10.55 244 THR A N 1
ATOM 535 C CA . THR A 1 84 ? 17.610 -2.267 5.629 1.00 11.32 244 THR A CA 1
ATOM 536 C C . THR A 1 84 ? 17.214 -2.705 4.224 1.00 11.06 244 THR A C 1
ATOM 537 O O . THR A 1 84 ? 17.510 -3.826 3.802 1.00 11.42 244 THR A O 1
ATOM 541 N N . VAL A 1 85 ? 16.538 -1.807 3.511 1.00 10.94 245 VAL A N 1
ATOM 542 C CA . VAL A 1 85 ? 16.170 -2.024 2.125 1.00 10.98 245 VAL A CA 1
ATOM 543 C C . VAL A 1 85 ? 17.062 -1.129 1.248 1.00 11.34 245 VAL A C 1
ATOM 544 O O . VAL A 1 85 ? 17.232 0.048 1.545 1.00 12.81 245 VAL A O 1
ATOM 548 N N . TYR A 1 86 ? 17.616 -1.697 0.182 1.00 11.61 246 TYR A N 1
ATOM 549 C CA . TYR A 1 86 ? 18.447 -0.901 -0.734 1.00 12.89 246 TYR A CA 1
ATOM 550 C C . TYR A 1 86 ? 17.743 -0.778 -2.063 1.00 14.26 246 TYR A C 1
ATOM 551 O O . TYR A 1 86 ? 17.362 -1.785 -2.661 1.00 14.40 246 TYR A O 1
ATOM 560 N N . ALA A 1 87 ? 17.560 0.466 -2.506 1.00 14.74 247 ALA A N 1
ATOM 561 C CA . ALA A 1 87 ? 16.996 0.731 -3.828 1.00 17.38 247 ALA A CA 1
ATOM 562 C C . ALA A 1 87 ? 17.856 1.803 -4.468 1.00 19.61 247 ALA A C 1
ATOM 563 O O . ALA A 1 87 ? 18.179 2.793 -3.823 1.00 19.94 247 ALA A O 1
ATOM 565 N N . GLY A 1 88 ? 18.212 1.609 -5.734 1.00 22.64 248 GLY A N 1
ATOM 566 C CA . GLY A 1 88 ? 19.059 2.573 -6.435 1.00 24.83 248 GLY A CA 1
ATOM 567 C C . GLY A 1 88 ? 20.348 2.871 -5.682 1.00 25.91 248 GLY A C 1
ATOM 568 O O . GLY A 1 88 ? 20.789 4.024 -5.632 1.00 27.47 248 GLY A O 1
ATOM 569 N N . ASP A 1 89 ? 20.931 1.823 -5.086 1.00 26.23 249 ASP A N 1
ATOM 570 C CA . ASP A 1 89 ? 22.204 1.888 -4.337 1.00 25.58 249 ASP A CA 1
ATOM 571 C C . ASP A 1 89 ? 22.174 2.827 -3.119 1.00 24.82 249 ASP A C 1
ATOM 572 O O . ASP A 1 89 ? 23.194 3.404 -2.736 1.00 26.35 249 ASP A O 1
ATOM 574 N N . LYS A 1 90 ? 20.994 2.960 -2.515 1.00 21.62 250 LYS A N 1
ATOM 575 C CA . LYS A 1 90 ? 20.762 3.813 -1.349 1.00 19.37 250 LYS A CA 1
ATOM 576 C C . LYS A 1 90 ? 20.027 3.002 -0.285 1.00 16.38 250 LYS A C 1
ATOM 577 O O . LYS A 1 90 ? 19.086 2.265 -0.620 1.00 15.27 250 LYS A O 1
ATOM 580 N N . PRO A 1 91 ? 20.441 3.138 0.987 1.00 15.59 251 PRO A N 1
ATOM 581 C CA . PRO A 1 91 ? 19.743 2.442 2.067 1.00 15.14 251 PRO A CA 1
ATOM 582 C C . PRO A 1 91 ? 18.496 3.152 2.583 1.00 14.04 251 PRO A C 1
ATOM 583 O O . PRO A 1 91 ? 18.450 4.392 2.677 1.00 15.06 251 PRO A O 1
ATOM 587 N N . PHE A 1 92 ? 17.496 2.355 2.944 1.00 12.50 252 PHE A N 1
ATOM 588 C CA . PHE A 1 92 ? 16.253 2.873 3.536 1.00 12.20 252 PHE A CA 1
ATOM 589 C C . PHE A 1 92 ? 15.967 2.054 4.772 1.00 12.33 252 PHE A C 1
ATOM 590 O O . PHE A 1 92 ? 16.011 0.833 4.740 1.00 13.17 252 PHE A O 1
ATOM 598 N N . GLU A 1 93 ? 15.661 2.731 5.866 1.00 12.99 253 GLU A N 1
ATOM 599 C CA . GLU A 1 93 ? 15.222 2.049 7.069 1.00 14.33 253 GLU A CA 1
ATOM 600 C C . GLU A 1 93 ? 13.874 1.384 6.820 1.00 12.80 253 GLU A C 1
ATOM 601 O O . GLU A 1 93 ? 13.021 1.917 6.112 1.00 13.48 253 GLU A O 1
ATOM 607 N N . ALA A 1 94 ? 13.713 0.205 7.401 1.00 12.58 254 ALA A N 1
ATOM 608 C CA . ALA A 1 94 ? 12.492 -0.571 7.239 1.00 11.50 254 ALA A CA 1
ATOM 609 C C . ALA A 1 94 ? 12.011 -1.054 8.595 1.00 10.99 254 ALA A C 1
ATOM 610 O O . ALA A 1 94 ? 12.798 -1.247 9.536 1.00 12.39 254 ALA A O 1
ATOM 612 N N . THR A 1 95 ? 10.706 -1.269 8.684 1.00 10.08 255 THR A N 1
ATOM 613 C CA . THR A 1 95 ? 10.051 -1.856 9.855 1.00 10.62 255 THR A CA 1
ATOM 614 C C . THR A 1 95 ? 9.312 -3.103 9.383 1.00 9.81 255 THR A C 1
ATOM 615 O O . THR A 1 95 ? 8.612 -3.055 8.375 1.00 10.22 255 THR A O 1
ATOM 619 N N . VAL A 1 96 ? 9.424 -4.199 10.126 1.00 9.05 256 VAL A N 1
ATOM 620 C CA . VAL A 1 96 ? 8.666 -5.402 9.791 1.00 8.79 256 VAL A CA 1
ATOM 621 C C . VAL A 1 96 ? 7.255 -5.228 10.393 1.00 8.45 256 VAL A C 1
ATOM 622 O O . VAL A 1 96 ? 7.092 -5.245 11.613 1.00 9.99 256 VAL A O 1
ATOM 626 N N . VAL A 1 97 ? 6.243 -5.047 9.545 1.00 8.13 257 VAL A N 1
ATOM 627 C CA . VAL A 1 97 ? 4.891 -4.800 10.032 1.00 9.02 257 VAL A CA 1
ATOM 628 C C . VAL A 1 97 ? 3.956 -5.979 9.875 1.00 9.10 257 VAL A C 1
ATOM 629 O O . VAL A 1 97 ? 2.874 -5.995 10.469 1.00 9.23 257 VAL A O 1
ATOM 633 N N . SER A 1 98 ? 4.373 -6.981 9.102 1.00 9.32 258 SER A N 1
ATOM 634 C CA . SER A 1 98 ? 3.645 -8.246 9.016 1.00 9.68 258 SER A CA 1
ATOM 635 C C . SER A 1 98 ? 4.692 -9.328 8.826 1.00 9.14 258 SER A C 1
ATOM 636 O O . SER A 1 98 ? 5.659 -9.147 8.094 1.00 9.32 258 SER A O 1
ATOM 639 N N . TYR A 1 99 ? 4.489 -10.448 9.501 1.00 9.40 259 TYR A N 1
ATOM 640 C CA . TYR A 1 99 ? 5.461 -11.524 9.518 1.00 9.73 259 TYR A CA 1
ATOM 641 C C . TYR A 1 99 ? 4.684 -12.816 9.704 1.00 9.91 259 TYR A C 1
ATOM 642 O O . TYR A 1 99 ? 4.021 -13.005 10.732 1.00 11.03 259 TYR A O 1
ATOM 651 N N . ASP A 1 100 ? 4.773 -13.717 8.727 1.00 9.94 260 ASP A N 1
ATOM 652 C CA . ASP A 1 100 ? 4.010 -14.965 8.747 1.00 10.95 260 ASP A CA 1
ATOM 653 C C . ASP A 1 100 ? 4.964 -16.106 8.374 1.00 11.03 260 ASP A C 1
ATOM 654 O O . ASP A 1 100 ? 5.318 -16.295 7.216 1.00 10.92 260 ASP A O 1
ATOM 659 N N . PRO A 1 101 ? 5.416 -16.871 9.373 1.00 11.84 261 PRO A N 1
ATOM 660 C CA . PRO A 1 101 ? 6.389 -17.928 9.140 1.00 13.02 261 PRO A CA 1
ATOM 661 C C . PRO A 1 101 ? 5.774 -19.202 8.585 1.00 13.04 261 PRO A C 1
ATOM 662 O O . PRO A 1 101 ? 6.520 -20.131 8.257 1.00 14.28 261 PRO A O 1
ATOM 666 N N . SER A 1 102 ? 4.449 -19.256 8.502 1.00 13.28 262 SER A N 1
ATOM 667 C CA . SER A 1 102 ? 3.749 -20.419 7.950 1.00 14.35 262 SER A CA 1
ATOM 668 C C . SER A 1 102 ? 3.684 -20.273 6.446 1.00 13.88 262 SER A C 1
ATOM 669 O O . SER A 1 102 ? 4.119 -21.159 5.704 1.00 16.31 262 SER A O 1
ATOM 672 N N . VAL A 1 103 ? 3.136 -19.156 5.974 1.00 12.65 263 VAL A N 1
ATOM 673 C CA . VAL A 1 103 ? 3.120 -18.891 4.543 1.00 12.65 263 VAL A CA 1
ATOM 674 C C . VAL A 1 103 ? 4.557 -18.555 4.070 1.00 12.37 263 VAL A C 1
ATOM 675 O O . VAL A 1 103 ? 4.923 -18.881 2.937 1.00 12.67 263 VAL A O 1
ATOM 679 N N . ASP A 1 104 ? 5.361 -17.945 4.961 1.00 11.37 264 ASP A N 1
ATOM 680 C CA . ASP A 1 104 ? 6.743 -17.488 4.711 1.00 10.93 264 ASP A CA 1
ATOM 681 C C . ASP A 1 104 ? 6.760 -16.157 3.961 1.00 10.59 264 ASP A C 1
ATOM 682 O O . ASP A 1 104 ? 7.382 -16.050 2.901 1.00 11.13 264 ASP A O 1
ATOM 687 N N . VAL A 1 105 ? 6.072 -15.157 4.519 1.00 10.10 265 VAL A N 1
ATOM 688 C CA . VAL A 1 105 ? 6.026 -13.827 3.904 1.00 10.23 265 VAL A CA 1
ATOM 689 C C . VAL A 1 105 ? 6.163 -12.782 4.989 1.00 9.20 265 VAL A C 1
ATOM 690 O O . VAL A 1 105 ? 5.612 -12.952 6.079 1.00 9.75 265 VAL A O 1
ATOM 694 N N . ALA A 1 106 ? 6.906 -11.722 4.686 1.00 8.98 266 ALA A N 1
ATOM 695 C CA . ALA A 1 106 ? 6.955 -10.539 5.535 1.00 8.89 266 ALA A CA 1
ATOM 696 C C . ALA A 1 106 ? 6.634 -9.327 4.688 1.00 8.40 266 ALA A C 1
ATOM 697 O O . ALA A 1 106 ? 6.960 -9.283 3.488 1.00 9.44 266 ALA A O 1
ATOM 699 N N . ILE A 1 107 ? 6.005 -8.333 5.314 1.00 8.46 267 ILE A N 1
ATOM 700 C CA . ILE A 1 107 ? 5.807 -7.038 4.664 1.00 9.00 267 ILE A CA 1
ATOM 701 C C . ILE A 1 107 ? 6.550 -6.005 5.486 1.00 8.37 267 ILE A C 1
ATOM 702 O O . ILE A 1 107 ? 6.448 -5.981 6.731 1.00 8.44 267 ILE A O 1
ATOM 707 N N . LEU A 1 108 ? 7.311 -5.181 4.762 1.00 8.02 268 LEU A N 1
ATOM 708 C CA . LEU A 1 108 ? 8.098 -4.120 5.362 1.00 8.71 268 LEU A CA 1
ATOM 709 C C . LEU A 1 108 ? 7.494 -2.781 5.050 1.00 8.03 268 LEU A C 1
ATOM 710 O O . LEU A 1 108 ? 7.124 -2.508 3.900 1.00 8.70 268 LEU A O 1
ATOM 715 N N . ALA A 1 109 ? 7.436 -1.931 6.079 1.00 8.25 269 ALA A N 1
ATOM 716 C CA . ALA A 1 109 ? 7.118 -0.512 5.890 1.00 8.33 269 ALA A CA 1
ATOM 717 C C . ALA A 1 109 ? 8.419 0.238 5.660 1.00 8.80 269 ALA A C 1
ATOM 718 O O . ALA A 1 109 ? 9.361 0.133 6.464 1.00 9.50 269 ALA A O 1
ATOM 720 N N . VAL A 1 110 ? 8.496 0.974 4.555 1.00 8.73 270 VAL A N 1
ATOM 721 C CA . VAL A 1 110 ? 9.754 1.605 4.123 1.00 9.43 270 VAL A CA 1
ATOM 722 C C . VAL A 1 110 ? 9.444 3.037 3.708 1.00 10.20 270 VAL A C 1
ATOM 723 O O . VAL A 1 110 ? 9.153 3.320 2.545 1.00 10.63 270 VAL A O 1
ATOM 727 N N . PRO A 1 111 ? 9.428 3.950 4.680 1.00 11.18 271 PRO A N 1
ATOM 728 C CA . PRO A 1 111 ? 9.098 5.344 4.371 1.00 12.20 271 PRO A CA 1
ATOM 729 C C . PRO A 1 111 ? 9.971 5.963 3.299 1.00 12.73 271 PRO A C 1
ATOM 730 O O . PRO A 1 111 ? 11.192 5.760 3.287 1.00 13.05 271 PRO A O 1
ATOM 734 N N . HIS A 1 112 ? 9.318 6.710 2.403 1.00 12.81 272 HIS A N 1
ATOM 735 C CA . HIS A 1 112 ? 9.989 7.508 1.369 1.00 14.77 272 HIS A CA 1
ATOM 736 C C . HIS A 1 112 ? 10.787 6.669 0.374 1.00 13.50 272 HIS A C 1
ATOM 737 O O . HIS A 1 112 ? 11.785 7.122 -0.193 1.00 15.04 272 HIS A O 1
ATOM 744 N N . LEU A 1 113 ? 10.311 5.460 0.096 1.00 12.90 273 LEU A N 1
ATOM 745 C CA . LEU A 1 113 ? 10.960 4.569 -0.849 1.00 12.83 273 LEU A CA 1
ATOM 746 C C . LEU A 1 113 ? 10.561 5.014 -2.272 1.00 12.89 273 LEU A C 1
ATOM 747 O O . LEU A 1 113 ? 9.386 5.000 -2.610 1.00 12.86 273 LEU A O 1
ATOM 752 N N . PRO A 1 114 ? 11.529 5.428 -3.110 1.00 13.16 274 PRO A N 1
ATOM 753 C CA . PRO A 1 114 ? 11.120 5.977 -4.417 1.00 12.78 274 PRO A CA 1
ATOM 754 C C . PRO A 1 114 ? 10.420 5.088 -5.448 1.00 12.52 274 PRO A C 1
ATOM 755 O O . PRO A 1 114 ? 9.517 5.563 -6.107 1.00 13.62 274 PRO A O 1
ATOM 759 N N . PRO A 1 115 ? 10.849 3.829 -5.648 1.00 12.49 275 PRO A N 1
ATOM 760 C CA . PRO A 1 115 ? 10.272 3.109 -6.787 1.00 12.81 275 PRO A CA 1
ATOM 761 C C . PRO A 1 115 ? 8.796 2.751 -6.675 1.00 12.34 275 PRO A C 1
ATOM 762 O O . PRO A 1 115 ? 8.268 2.581 -5.574 1.00 12.14 275 PRO A O 1
ATOM 766 N N . PRO A 1 116 ? 8.139 2.577 -7.832 1.00 11.99 276 PRO A N 1
ATOM 767 C CA . PRO A 1 116 ? 6.723 2.289 -7.837 1.00 11.77 276 PRO A CA 1
ATOM 768 C C . PRO A 1 116 ? 6.443 0.811 -7.560 1.00 10.67 276 PRO A C 1
ATOM 769 O O . PRO A 1 116 ? 7.335 -0.035 -7.665 1.00 10.95 276 PRO A O 1
ATOM 773 N N . PRO A 1 117 ? 5.188 0.488 -7.229 1.00 10.01 277 PRO A N 1
ATOM 774 C CA . PRO A 1 117 ? 4.843 -0.897 -6.997 1.00 10.16 277 PRO A CA 1
ATOM 775 C C . PRO A 1 117 ? 4.753 -1.711 -8.266 1.00 10.45 277 PRO A C 1
ATOM 776 O O . PRO A 1 117 ? 4.533 -1.177 -9.369 1.00 11.54 277 PRO A O 1
ATOM 780 N N . LEU A 1 118 ? 4.877 -3.014 -8.072 1.00 10.88 278 LEU A N 1
ATOM 781 C CA . LEU A 1 118 ? 4.555 -4.008 -9.087 1.00 11.18 278 LEU A CA 1
ATOM 782 C C .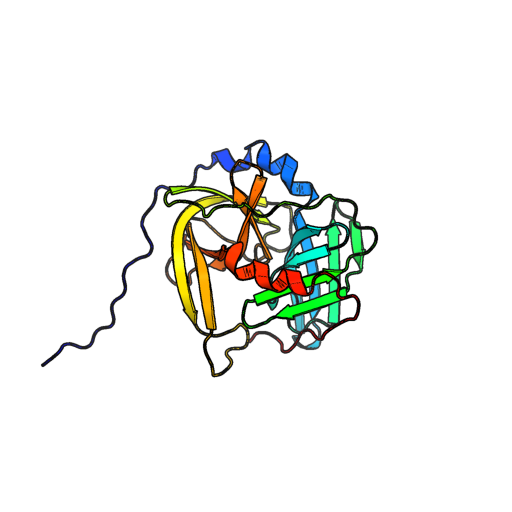 LEU A 1 118 ? 3.170 -4.547 -8.823 1.00 11.77 278 LEU A C 1
ATOM 783 O O . LEU A 1 118 ? 2.730 -4.553 -7.681 1.00 12.75 278 LEU A O 1
ATOM 788 N N . VAL A 1 119 ? 2.492 -5.015 -9.867 1.00 12.72 279 VAL A N 1
ATOM 789 C CA . VAL A 1 119 ? 1.152 -5.567 -9.717 1.00 14.27 279 VAL A CA 1
ATOM 790 C C . VAL A 1 119 ? 1.240 -7.076 -9.760 1.00 14.26 279 VAL A C 1
ATOM 791 O O . VAL A 1 119 ? 2.021 -7.631 -10.547 1.00 14.02 279 VAL A O 1
ATOM 795 N N . PHE A 1 120 ? 0.460 -7.726 -8.898 1.00 14.17 280 PHE A N 1
ATOM 796 C CA . PHE A 1 120 ? 0.290 -9.176 -8.959 1.00 15.55 280 PHE A CA 1
ATOM 797 C C . PHE A 1 120 ? -0.535 -9.545 -10.174 1.00 16.82 280 PHE A C 1
ATOM 798 O O . PHE A 1 120 ? -1.565 -8.911 -10.463 1.00 17.12 280 PHE A O 1
ATOM 806 N N . ALA A 1 121 ? -0.077 -10.553 -10.904 1.00 17.74 281 ALA A N 1
ATOM 807 C CA . ALA A 1 121 ? -0.822 -11.080 -12.056 1.00 19.95 281 ALA A CA 1
ATOM 808 C C . ALA A 1 121 ? -2.169 -11.636 -11.627 1.00 21.77 281 ALA A C 1
ATOM 809 O O . ALA A 1 121 ? -2.265 -12.327 -10.620 1.00 21.47 281 ALA A O 1
ATOM 811 N N . ALA A 1 122 ? -3.200 -11.319 -12.412 1.00 23.93 282 ALA A N 1
ATOM 812 C CA . ALA A 1 122 ? -4.580 -11.696 -12.115 1.00 25.98 282 ALA A CA 1
ATOM 813 C C . ALA A 1 122 ? -4.878 -13.183 -12.319 1.00 27.34 282 ALA A C 1
ATOM 814 O O . ALA A 1 122 ? -5.770 -13.717 -11.666 1.00 28.52 282 ALA A O 1
ATOM 816 N N . GLU A 1 123 ? -4.146 -13.842 -13.218 1.00 28.17 283 GLU A N 1
ATOM 817 C CA . GLU A 1 123 ? -4.378 -15.265 -13.512 1.00 29.04 283 GLU A CA 1
ATOM 818 C C . GLU A 1 123 ? -3.120 -16.119 -13.348 1.00 29.46 283 GLU A C 1
ATOM 819 O O . GLU A 1 123 ? -2.007 -15.612 -13.510 1.00 29.20 283 GLU A O 1
ATOM 825 N N . PRO A 1 124 ? -3.291 -17.416 -13.032 1.00 29.68 284 PRO A N 1
ATOM 826 C CA . PRO A 1 124 ? -2.146 -18.316 -12.867 1.00 29.34 284 PRO A CA 1
ATOM 827 C C . PRO A 1 124 ? -1.339 -18.515 -14.150 1.00 28.78 284 PRO A C 1
ATOM 828 O O . PRO A 1 124 ? -1.882 -18.393 -15.255 1.00 29.24 284 PRO A O 1
ATOM 832 N N . ALA A 1 125 ? -0.052 -18.823 -13.988 1.00 27.33 285 ALA A N 1
ATOM 833 C CA . ALA A 1 125 ? 0.837 -19.124 -15.100 1.00 26.63 285 ALA A CA 1
ATOM 834 C C . ALA A 1 125 ? 0.647 -20.568 -15.542 1.00 26.68 285 ALA A C 1
ATOM 835 O O . ALA A 1 125 ? 0.200 -21.407 -14.759 1.00 27.18 285 ALA A O 1
ATOM 837 N N . LYS A 1 126 ? 1.006 -20.841 -16.791 1.00 26.26 286 LYS A N 1
ATOM 838 C CA . LYS A 1 126 ? 0.819 -22.161 -17.383 1.00 25.92 286 LYS A CA 1
ATOM 839 C C . LYS A 1 126 ? 2.147 -22.875 -17.579 1.00 24.63 286 LYS A C 1
ATOM 840 O O . LYS A 1 126 ? 3.181 -22.243 -17.804 1.00 23.54 286 LYS A O 1
ATOM 846 N N . THR A 1 127 ? 2.105 -24.204 -17.524 1.00 24.01 287 THR A N 1
ATOM 847 C CA . THR A 1 127 ? 3.286 -25.023 -17.772 1.00 23.57 287 THR A CA 1
ATOM 848 C C . THR A 1 127 ? 3.994 -24.575 -19.044 1.00 22.76 287 THR A C 1
ATOM 849 O O . THR A 1 127 ? 3.343 -24.366 -20.078 1.00 22.99 287 THR A O 1
ATOM 853 N N . GLY A 1 128 ? 5.313 -24.438 -18.971 1.00 22.20 288 GLY A N 1
ATOM 854 C CA . GLY A 1 128 ? 6.137 -24.039 -20.104 1.00 21.12 288 GLY A CA 1
ATOM 855 C C . GLY A 1 128 ? 6.321 -22.552 -20.356 1.00 20.75 288 GLY A C 1
ATOM 856 O O . GLY A 1 128 ? 7.118 -22.176 -21.212 1.00 21.13 288 GLY A O 1
ATOM 857 N N . ALA A 1 129 ? 5.612 -21.711 -19.599 1.00 20.13 289 ALA A N 1
ATOM 858 C CA . ALA A 1 129 ? 5.692 -20.253 -19.773 1.00 20.06 289 ALA A CA 1
ATOM 859 C C . ALA A 1 129 ? 7.087 -19.708 -19.476 1.00 19.52 289 ALA A C 1
ATOM 860 O O . ALA A 1 129 ? 7.734 -20.144 -18.518 1.00 18.94 289 ALA A O 1
ATOM 862 N N . ASP A 1 130 ? 7.545 -18.766 -20.309 1.00 19.86 290 ASP A N 1
ATOM 863 C CA . ASP A 1 130 ? 8.766 -17.996 -20.060 1.00 19.35 290 ASP A CA 1
ATOM 864 C C . ASP A 1 130 ? 8.508 -17.035 -18.899 1.00 18.23 290 ASP A C 1
ATOM 865 O O . ASP A 1 130 ? 7.569 -16.232 -18.929 1.00 18.89 290 ASP A O 1
ATOM 870 N N . VAL A 1 131 ? 9.351 -17.122 -17.882 1.00 16.48 291 VAL A N 1
ATOM 871 C CA . VAL A 1 131 ? 9.255 -16.271 -16.692 1.00 16.16 291 VAL A CA 1
ATOM 872 C C . VAL A 1 131 ? 10.673 -15.914 -16.240 1.00 15.18 291 VAL A C 1
ATOM 873 O O . VAL A 1 131 ? 11.653 -16.494 -16.723 1.00 15.76 291 VAL A O 1
ATOM 877 N N . VAL A 1 132 ? 10.791 -14.943 -15.334 1.00 14.19 292 VAL A N 1
ATOM 878 C CA . VAL A 1 132 ? 12.101 -14.479 -14.915 1.00 14.12 292 VAL A CA 1
ATOM 879 C C . VAL A 1 132 ? 12.140 -14.327 -13.402 1.00 13.17 292 VAL A C 1
ATOM 880 O O . VAL A 1 132 ? 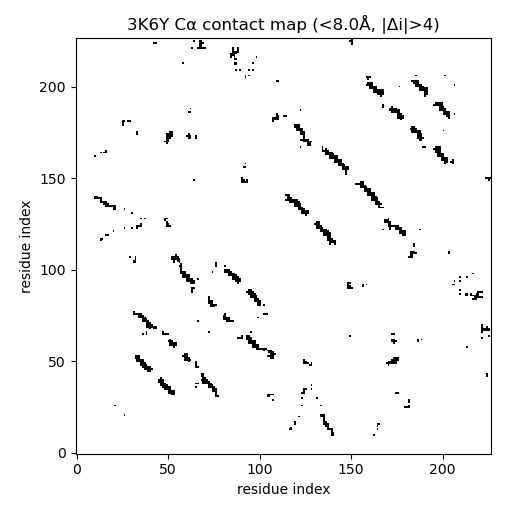11.251 -13.734 -12.799 1.00 13.49 292 VAL A O 1
ATOM 884 N N . VAL A 1 133 ? 13.184 -14.876 -12.795 1.00 12.75 293 VAL A N 1
ATOM 885 C CA . VAL A 1 133 ? 13.468 -14.683 -11.377 1.00 13.32 293 VAL A CA 1
ATOM 886 C C . VAL A 1 133 ? 14.339 -13.437 -11.240 1.00 13.34 293 VAL A C 1
ATOM 887 O O . VAL A 1 133 ? 15.371 -13.334 -11.897 1.00 14.07 293 VAL A O 1
ATOM 891 N N . LEU A 1 134 ? 13.917 -12.481 -10.422 1.00 12.34 294 LEU A N 1
ATOM 892 C CA . LEU A 1 134 ? 14.700 -11.255 -10.236 1.00 12.32 294 LEU A CA 1
ATOM 893 C C . LEU A 1 134 ? 15.192 -11.166 -8.802 1.00 12.08 294 LEU A C 1
ATOM 894 O O . LEU A 1 134 ? 14.395 -11.273 -7.866 1.00 11.88 294 LEU A O 1
ATOM 899 N N . GLY A 1 135 ? 16.485 -10.919 -8.619 1.00 12.06 295 GLY A N 1
ATOM 900 C CA . GLY A 1 135 ? 16.984 -10.825 -7.257 1.00 13.30 295 GLY A CA 1
ATOM 901 C C . GLY A 1 135 ? 18.446 -10.488 -7.160 1.00 12.61 295 GLY A C 1
ATOM 902 O O . GLY A 1 135 ? 19.064 -10.044 -8.134 1.00 12.74 295 GLY A O 1
ATOM 903 N N . TYR A 1 136 ? 18.987 -10.679 -5.961 1.00 12.94 296 TYR A N 1
ATOM 904 C CA . TYR A 1 136 ? 20.347 -10.272 -5.638 1.00 13.99 296 TYR A CA 1
ATOM 905 C C . TYR A 1 136 ? 21.157 -11.449 -5.093 1.00 14.68 296 TYR A C 1
ATOM 906 O O . TYR A 1 136 ? 21.413 -11.534 -3.882 1.00 15.31 296 TYR A O 1
ATOM 915 N N . PRO A 1 137 ? 21.577 -12.360 -5.984 1.00 15.64 297 PRO A N 1
ATOM 916 C CA .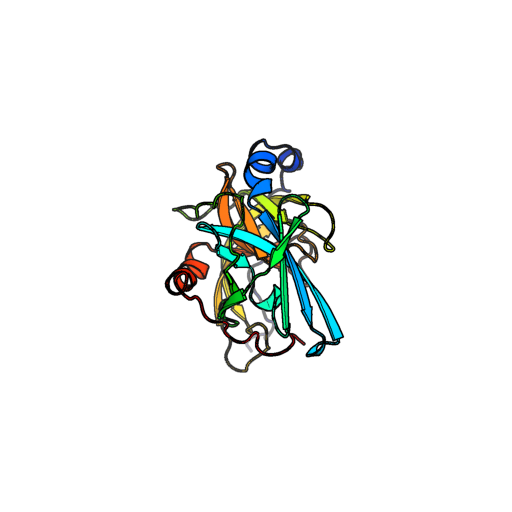 PRO A 1 137 ? 22.384 -13.510 -5.544 1.00 16.60 297 PRO A CA 1
ATOM 917 C C . PRO A 1 137 ? 23.607 -13.064 -4.758 1.00 17.30 297 PRO A C 1
ATOM 918 O O . PRO A 1 137 ? 24.292 -12.127 -5.147 1.00 17.35 297 PRO A O 1
ATOM 922 N N . GLY A 1 138 ? 23.851 -13.731 -3.634 1.00 16.84 298 GLY A N 1
ATOM 923 C CA . GLY A 1 138 ? 25.038 -13.458 -2.822 1.00 17.90 298 GLY A CA 1
ATOM 924 C C . GLY A 1 138 ? 25.068 -12.083 -2.189 1.00 18.24 298 GLY A C 1
ATOM 925 O O . GLY A 1 138 ? 26.122 -11.644 -1.703 1.00 19.33 298 GLY A O 1
ATOM 926 N N . GLY A 1 139 ? 23.922 -11.398 -2.166 1.00 18.02 299 GLY A N 1
ATOM 927 C CA . GLY A 1 139 ? 23.877 -10.012 -1.706 1.00 18.00 299 GLY A CA 1
ATOM 928 C C . GLY A 1 139 ? 24.589 -9.048 -2.639 1.00 18.01 299 GLY A C 1
ATOM 929 O O . GLY A 1 139 ? 24.876 -7.906 -2.260 1.00 18.89 299 GLY A O 1
ATOM 930 N N . GLY A 1 140 ? 24.858 -9.515 -3.858 1.00 17.95 300 GLY A N 1
ATOM 931 C CA . GLY A 1 140 ? 25.614 -8.750 -4.855 1.00 18.53 300 GLY A CA 1
ATOM 932 C C . GLY A 1 140 ? 24.719 -7.972 -5.795 1.00 18.20 300 GLY A C 1
ATOM 933 O O . GLY A 1 140 ? 23.676 -7.448 -5.386 1.00 19.27 300 GLY A O 1
ATOM 934 N N . ASN A 1 141 ? 25.131 -7.890 -7.053 1.00 19.06 301 ASN A N 1
ATOM 935 C CA . ASN A 1 141 ? 24.417 -7.113 -8.042 1.00 19.48 301 ASN A CA 1
ATOM 936 C C . ASN A 1 141 ? 23.093 -7.727 -8.440 1.00 17.90 301 ASN A C 1
ATOM 937 O O . ASN A 1 141 ? 22.920 -8.945 -8.415 1.00 17.35 301 ASN A O 1
ATOM 942 N N . PHE A 1 142 ? 22.161 -6.862 -8.827 1.00 16.43 302 PHE A N 1
ATOM 943 C CA . PHE A 1 142 ? 20.897 -7.302 -9.392 1.00 15.92 302 PHE A CA 1
ATOM 944 C C . PHE A 1 142 ? 21.126 -8.284 -10.541 1.00 15.52 302 PHE A C 1
ATOM 945 O O . PHE A 1 142 ? 21.971 -8.021 -11.415 1.00 16.65 302 PHE A O 1
ATOM 953 N N . THR A 1 143 ? 20.376 -9.391 -10.550 1.00 14.75 303 THR A N 1
ATOM 954 C CA . THR A 1 143 ? 20.526 -10.455 -11.544 1.00 15.80 303 THR A CA 1
ATOM 955 C C . THR A 1 143 ? 19.160 -10.969 -11.960 1.00 14.96 303 THR A C 1
ATOM 956 O O . THR A 1 143 ? 18.312 -11.263 -11.107 1.00 15.39 303 THR A O 1
ATOM 960 N N . ALA A 1 144 ? 18.946 -11.060 -13.274 1.00 14.63 304 ALA A N 1
ATOM 961 C CA . ALA A 1 144 ? 17.777 -11.714 -13.831 1.00 14.47 304 ALA A CA 1
ATOM 962 C C . ALA A 1 144 ? 18.151 -13.141 -14.181 1.00 14.78 304 ALA A C 1
ATOM 963 O O . ALA A 1 144 ? 19.120 -13.371 -14.918 1.00 16.81 304 ALA A O 1
ATOM 965 N N . THR A 1 145 ? 17.368 -14.091 -13.689 1.00 14.23 305 THR A N 1
ATOM 966 C CA . THR A 1 145 ? 17.616 -15.513 -13.907 1.00 15.36 305 THR A CA 1
ATOM 967 C C . THR A 1 145 ? 16.508 -16.067 -14.779 1.00 15.14 305 THR A C 1
ATOM 968 O O . THR A 1 145 ? 15.361 -16.129 -14.359 1.00 14.80 305 THR A O 1
ATOM 972 N N . PRO A 1 146 ? 16.840 -16.481 -16.011 1.00 15.91 306 PRO A N 1
ATOM 973 C CA . PRO A 1 146 ? 15.803 -17.054 -16.862 1.00 16.40 306 PRO A CA 1
ATOM 974 C C . PRO A 1 146 ? 15.144 -18.282 -16.233 1.00 15.57 306 PRO A C 1
ATOM 975 O O . PRO A 1 146 ? 15.818 -19.095 -15.561 1.00 16.22 306 PRO A O 1
ATOM 979 N N . ALA A 1 147 ? 13.848 -18.437 -16.445 1.00 15.55 307 ALA A N 1
ATOM 980 C CA . ALA A 1 147 ? 13.110 -19.521 -15.827 1.00 15.55 307 ALA A CA 1
ATOM 981 C C . ALA A 1 147 ? 11.976 -19.974 -16.724 1.00 16.05 307 ALA A C 1
ATOM 982 O O . ALA A 1 147 ? 11.630 -19.300 -17.688 1.00 16.10 307 ALA A O 1
ATOM 984 N N . ARG A 1 148 ? 11.422 -21.137 -16.410 1.00 16.72 308 ARG A N 1
ATOM 985 C CA . ARG A 1 148 ? 10.289 -21.684 -17.122 1.00 17.16 308 ARG A CA 1
ATOM 986 C C . ARG A 1 148 ? 9.360 -22.343 -16.122 1.00 17.30 308 ARG A C 1
ATOM 987 O O . ARG A 1 148 ? 9.813 -23.097 -15.257 1.00 17.32 308 ARG A O 1
ATOM 995 N N . ILE A 1 149 ? 8.066 -22.089 -16.237 1.00 17.29 309 ILE A N 1
ATOM 996 C CA . ILE A 1 149 ? 7.094 -22.703 -15.341 1.00 17.72 309 ILE A CA 1
ATOM 997 C C . ILE A 1 149 ? 7.040 -24.206 -15.585 1.00 17.54 309 ILE A C 1
ATOM 998 O O . ILE A 1 149 ? 6.926 -24.650 -16.740 1.00 18.56 309 ILE A O 1
ATOM 1003 N N . ARG A 1 150 ? 7.099 -24.998 -14.510 1.00 17.34 310 ARG A N 1
ATOM 1004 C CA . ARG A 1 150 ? 6.794 -26.432 -14.612 1.00 18.84 310 ARG A CA 1
ATOM 1005 C C . ARG A 1 150 ? 5.328 -26.687 -14.309 1.00 20.13 310 ARG A C 1
ATOM 1006 O O . ARG A 1 150 ? 4.622 -27.243 -15.144 1.00 21.99 310 ARG A O 1
ATOM 1014 N N . GLU A 1 151 ? 4.859 -26.307 -13.123 1.00 20.82 311 GLU A N 1
ATOM 1015 C CA . GLU A 1 151 ? 3.538 -26.701 -12.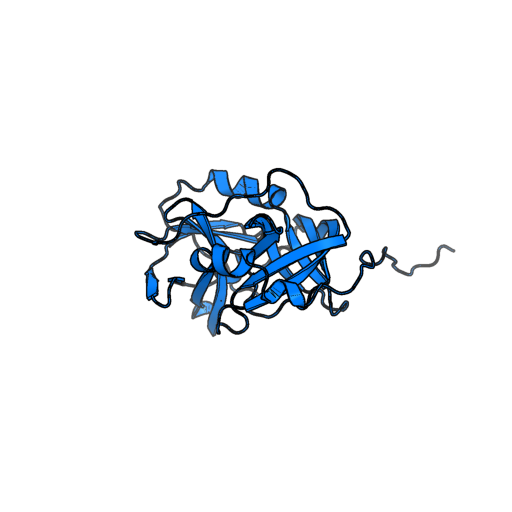667 1.00 22.72 311 GLU A CA 1
ATOM 1016 C C . GLU A 1 151 ? 3.129 -25.878 -11.454 1.00 22.05 311 GLU A C 1
ATOM 1017 O O . GLU A 1 151 ? 3.986 -25.516 -10.651 1.00 22.43 311 GLU A O 1
ATOM 1023 N N . ALA A 1 152 ? 1.836 -25.599 -11.318 1.00 22.08 312 ALA A N 1
ATOM 1024 C CA . ALA A 1 152 ? 1.273 -25.125 -10.043 1.00 22.28 312 ALA A CA 1
ATOM 1025 C C . ALA A 1 152 ? 0.900 -26.364 -9.224 1.00 22.61 312 ALA A C 1
ATOM 1026 O O . ALA A 1 152 ? 0.192 -27.241 -9.721 1.00 22.70 312 ALA A O 1
ATOM 1028 N N . ILE A 1 153 ? 1.398 -26.452 -7.992 1.00 22.20 313 ILE A N 1
ATOM 1029 C CA . ILE A 1 153 ? 1.160 -27.613 -7.116 1.00 22.78 313 ILE A CA 1
ATOM 1030 C C . ILE A 1 153 ? 0.771 -27.145 -5.715 1.00 21.87 313 ILE A C 1
ATOM 1031 O O . ILE A 1 153 ? 1.039 -26.004 -5.356 1.00 20.93 313 ILE A O 1
ATOM 1036 N N . ARG A 1 154 ? 0.159 -28.025 -4.928 1.00 21.94 314 ARG A N 1
ATOM 1037 C CA . ARG A 1 154 ? -0.060 -27.797 -3.503 1.00 22.46 314 ARG A CA 1
ATOM 1038 C C . ARG A 1 154 ? 1.031 -28.539 -2.757 1.00 22.03 314 ARG A C 1
ATOM 1039 O O . ARG A 1 154 ? 1.075 -29.779 -2.758 1.00 22.81 314 ARG A O 1
ATOM 1047 N N . LEU A 1 155 ? 1.917 -27.780 -2.123 1.00 20.78 315 LEU A N 1
ATOM 1048 C CA . LEU A 1 155 ? 3.111 -28.297 -1.490 1.00 20.60 315 LEU A CA 1
ATOM 1049 C C . LEU A 1 155 ? 2.882 -28.373 0.010 1.00 20.29 315 LEU A C 1
ATOM 1050 O O . LEU A 1 155 ? 2.535 -27.363 0.633 1.00 19.79 315 LEU A O 1
ATOM 1055 N N . SER A 1 156 ? 3.105 -29.544 0.601 1.00 20.25 316 SER A N 1
ATOM 1056 C CA . SER A 1 156 ? 3.021 -29.719 2.049 1.00 21.15 316 SER A CA 1
ATOM 1057 C C . SER A 1 156 ? 4.395 -29.921 2.626 1.00 20.80 316 SER A C 1
ATOM 1058 O O . SER A 1 156 ? 5.220 -30.630 2.046 1.00 22.09 316 SER A O 1
ATOM 1061 N N . GLY A 1 157 ? 4.654 -29.319 3.780 1.00 19.62 317 GLY A N 1
ATOM 1062 C CA . GLY A 1 157 ? 5.934 -29.520 4.428 1.00 19.36 317 GLY A CA 1
ATOM 1063 C C . GLY A 1 157 ? 6.041 -28.667 5.680 1.00 18.69 317 GLY A C 1
ATOM 1064 O O . GLY A 1 157 ? 5.068 -27.998 6.065 1.00 18.25 317 GLY A O 1
ATOM 1065 N N . PRO A 1 158 ? 7.225 -28.654 6.308 1.00 19.11 318 PRO A N 1
ATOM 1066 C CA . PRO A 1 158 ? 7.380 -27.884 7.554 1.00 19.44 318 PRO A CA 1
ATOM 1067 C C . PRO A 1 158 ? 7.391 -26.385 7.270 1.00 17.87 318 PRO A C 1
ATOM 1068 O O . PRO A 1 158 ? 7.767 -25.953 6.161 1.00 18.74 318 PRO A O 1
ATOM 1072 N N . ASP A 1 159 ? 7.014 -25.595 8.273 1.00 16.09 319 ASP A N 1
ATOM 1073 C CA . ASP A 1 159 ? 7.201 -24.146 8.181 1.00 15.43 319 ASP A CA 1
ATOM 1074 C C . ASP A 1 159 ? 8.671 -23.819 8.386 1.00 15.00 319 ASP A C 1
ATOM 1075 O O . ASP A 1 159 ? 9.492 -24.735 8.555 1.00 15.15 319 ASP A O 1
ATOM 1080 N N . ILE A 1 160 ? 9.031 -22.537 8.355 1.00 13.95 320 ILE A N 1
ATOM 1081 C CA . ILE A 1 160 ? 10.451 -22.190 8.332 1.00 14.15 320 ILE A CA 1
ATOM 1082 C C . ILE A 1 160 ? 11.188 -22.571 9.617 1.00 14.19 320 ILE A C 1
ATOM 1083 O O . ILE A 1 160 ? 12.420 -22.666 9.619 1.00 14.62 320 ILE A O 1
ATOM 1088 N N . TYR A 1 161 ? 10.442 -22.773 10.701 1.00 13.44 321 TYR A N 1
ATOM 1089 C CA . TYR A 1 161 ? 11.047 -23.158 11.974 1.00 13.79 321 TYR A CA 1
ATOM 1090 C C . TYR A 1 161 ? 11.083 -24.659 12.209 1.00 14.09 321 TYR A C 1
ATOM 1091 O O . TYR A 1 161 ? 11.621 -25.111 13.228 1.00 15.71 321 TYR A O 1
ATOM 1100 N N . GLY A 1 162 ? 10.472 -25.428 11.318 1.00 13.86 322 GLY A N 1
ATOM 1101 C CA . GLY A 1 162 ? 10.332 -26.859 11.578 1.00 14.87 322 GLY A CA 1
ATOM 1102 C C . GLY A 1 162 ? 9.374 -27.100 12.731 1.00 15.49 322 GLY A C 1
ATOM 1103 O O . GLY A 1 162 ? 9.532 -28.069 13.477 1.00 16.80 322 GLY A O 1
ATOM 1104 N N . ASP A 1 163 ? 8.366 -26.238 12.880 1.00 15.07 323 ASP A N 1
ATOM 1105 C CA . ASP A 1 163 ? 7.316 -26.472 13.876 1.00 15.13 323 ASP A CA 1
ATOM 1106 C C . ASP A 1 163 ? 6.610 -27.806 13.638 1.00 15.69 323 ASP A C 1
ATOM 1107 O O . ASP A 1 163 ? 6.559 -28.300 12.511 1.00 15.97 323 ASP A O 1
ATOM 1112 N N . PRO A 1 164 ? 6.042 -28.390 14.706 1.00 16.12 324 PRO A N 1
ATOM 1113 C CA . PRO A 1 164 ? 5.317 -29.667 14.587 1.00 17.32 324 PRO A CA 1
ATOM 1114 C C . PRO A 1 164 ? 4.265 -29.782 13.471 1.00 17.84 324 PRO A C 1
ATOM 1115 O O . PRO A 1 164 ? 4.254 -30.782 12.743 1.00 19.27 324 PRO A O 1
ATOM 1119 N N . GLU A 1 165 ? 3.381 -28.801 13.339 1.00 17.28 325 GLU A N 1
ATOM 1120 C CA . GLU A 1 165 ? 2.283 -28.892 12.373 1.00 17.26 325 GLU A CA 1
ATOM 1121 C C . GLU A 1 165 ? 2.730 -28.419 10.979 1.00 17.04 325 GLU A C 1
ATOM 1122 O O . GLU A 1 165 ? 3.159 -27.274 10.818 1.00 16.72 325 GLU A O 1
ATOM 1128 N N . PRO A 1 166 ? 2.656 -29.299 9.957 1.00 16.88 326 PRO A N 1
ATOM 1129 C CA . PRO A 1 166 ? 3.085 -28.857 8.618 1.00 17.25 326 PRO A CA 1
ATOM 1130 C C . PRO A 1 166 ? 2.147 -27.836 8.003 1.00 17.33 326 PRO A C 1
ATOM 1131 O O . PRO A 1 166 ? 1.020 -27.640 8.470 1.00 18.10 326 PRO A O 1
ATOM 1135 N N . VAL A 1 167 ? 2.638 -27.181 6.958 1.00 17.23 327 VAL A N 1
ATOM 1136 C CA . VAL A 1 167 ? 1.840 -26.216 6.217 1.00 17.60 327 VAL A CA 1
ATOM 1137 C C . VAL A 1 167 ? 1.602 -26.720 4.807 1.00 18.04 327 VAL A C 1
ATOM 1138 O O . VAL A 1 167 ? 2.401 -27.492 4.305 1.00 19.74 327 VAL A O 1
ATOM 1142 N N . THR A 1 168 ? 0.509 -26.275 4.195 1.00 17.58 328 THR A N 1
ATOM 1143 C CA . THR A 1 168 ? 0.208 -26.595 2.805 1.00 18.18 328 THR A CA 1
ATOM 1144 C C . THR A 1 168 ? 0.019 -25.279 2.074 1.00 17.30 328 THR A C 1
ATOM 1145 O O . THR A 1 168 ? -0.779 -24.443 2.504 1.00 17.96 328 THR A O 1
ATOM 1149 N N . ARG A 1 169 ? 0.752 -25.118 0.974 1.00 15.99 329 ARG A N 1
ATOM 1150 C CA . ARG A 1 169 ? 0.780 -23.840 0.248 1.00 15.52 329 ARG A CA 1
ATOM 1151 C C . ARG A 1 169 ? 0.704 -24.080 -1.246 1.00 15.10 329 ARG A C 1
ATOM 1152 O O . ARG A 1 169 ? 1.203 -25.094 -1.756 1.00 16.22 329 ARG A O 1
ATOM 1160 N N . ASP A 1 170 ? 0.094 -23.139 -1.954 1.00 15.32 330 ASP A N 1
ATOM 1161 C CA . ASP A 1 170 ? 0.139 -23.150 -3.421 1.00 15.77 330 ASP A CA 1
ATOM 1162 C C . ASP A 1 170 ? 1.471 -22.572 -3.891 1.00 15.03 330 ASP A C 1
ATOM 1163 O O . ASP A 1 170 ? 1.832 -21.444 -3.540 1.00 14.72 330 ASP A O 1
ATOM 1168 N N . VAL A 1 171 ? 2.180 -23.346 -4.701 1.00 14.99 331 VAL A N 1
ATOM 1169 C CA . VAL A 1 171 ? 3.480 -22.992 -5.223 1.00 15.57 331 VAL A CA 1
ATOM 1170 C C . VAL A 1 171 ? 3.556 -23.255 -6.709 1.00 15.92 331 VAL A C 1
ATOM 1171 O O . VAL A 1 171 ? 2.793 -24.087 -7.230 1.00 17.64 331 VAL A O 1
ATOM 1175 N N . TYR A 1 172 ? 4.460 -22.560 -7.387 1.00 15.67 332 TYR A N 1
ATOM 1176 C CA . TYR A 1 172 ? 4.937 -23.036 -8.671 1.00 15.61 332 TYR A CA 1
ATOM 1177 C C . TYR A 1 172 ? 6.254 -23.745 -8.475 1.00 15.87 332 TYR A C 1
ATOM 1178 O O . TYR A 1 172 ? 7.124 -23.285 -7.720 1.00 16.13 332 TYR A O 1
ATOM 1187 N N . THR A 1 173 ? 6.416 -24.858 -9.188 1.00 16.60 333 THR A N 1
ATOM 1188 C CA . THR A 1 173 ? 7.753 -25.340 -9.472 1.00 16.74 333 THR A CA 1
ATOM 1189 C C . THR A 1 173 ? 8.208 -24.743 -10.787 1.00 16.15 333 THR A C 1
ATOM 1190 O O . THR A 1 173 ? 7.406 -24.622 -11.719 1.00 16.71 333 THR A O 1
ATOM 1194 N N . ILE A 1 174 ? 9.478 -24.357 -10.860 1.00 15.37 334 ILE A N 1
ATOM 1195 C CA . ILE A 1 174 ? 10.030 -23.735 -12.053 1.00 15.53 334 ILE A CA 1
ATOM 1196 C C . ILE A 1 174 ? 11.316 -24.467 -12.409 1.00 15.57 334 ILE A C 1
ATOM 1197 O O . ILE A 1 174 ? 11.959 -25.088 -11.543 1.00 16.13 334 ILE A O 1
ATOM 1202 N N . ARG A 1 175 ? 11.660 -24.416 -13.692 1.00 15.90 335 ARG A N 1
ATOM 1203 C CA . ARG A 1 175 ? 12.975 -24.808 -14.113 1.00 15.94 335 ARG A CA 1
ATOM 1204 C C . ARG A 1 175 ? 13.833 -23.547 -14.115 1.00 16.59 335 ARG A C 1
ATOM 1205 O O . ARG A 1 175 ? 13.552 -22.606 -14.869 1.00 17.14 335 ARG A O 1
ATOM 1213 N N . ALA A 1 176 ? 14.839 -23.510 -13.244 1.00 16.98 336 ALA A N 1
ATOM 1214 C CA . ALA A 1 176 ? 15.730 -22.357 -13.097 1.00 17.69 336 ALA A CA 1
ATOM 1215 C C . ALA A 1 176 ? 16.870 -22.710 -12.165 1.00 18.62 336 ALA A C 1
ATOM 1216 O O . ALA A 1 176 ? 16.762 -23.646 -11.381 1.00 19.86 336 ALA A O 1
ATOM 1218 N N . ASP A 1 177 ? 17.941 -21.927 -12.224 1.00 19.81 337 ASP A N 1
ATOM 1219 C CA . ASP A 1 177 ? 19.021 -22.017 -11.254 1.00 21.18 337 ASP A CA 1
ATOM 1220 C C . ASP A 1 177 ? 18.847 -20.907 -10.225 1.00 20.31 337 ASP A C 1
ATOM 1221 O O . ASP A 1 177 ? 19.412 -19.821 -10.384 1.00 20.77 337 ASP A O 1
ATOM 1224 N N . VAL A 1 178 ? 18.060 -21.191 -9.187 1.00 19.55 338 VAL A N 1
ATOM 1225 C CA . VAL A 1 178 ? 17.815 -20.210 -8.119 1.00 19.61 338 VAL A CA 1
ATOM 1226 C C . VAL A 1 178 ? 19.038 -20.188 -7.204 1.00 19.55 338 VAL A C 1
ATOM 1227 O O . VAL A 1 178 ? 19.599 -21.245 -6.859 1.00 21.28 338 VAL A O 1
ATOM 1231 N N . GLU A 1 179 ? 19.476 -18.993 -6.832 1.00 19.06 339 GLU A N 1
ATOM 1232 C CA . GLU A 1 179 ? 20.714 -18.821 -6.074 1.00 19.52 339 GLU A CA 1
ATOM 1233 C C . GLU A 1 179 ? 20.412 -18.249 -4.705 1.00 17.54 339 GLU A C 1
ATOM 1234 O O . GLU A 1 179 ? 19.411 -17.558 -4.513 1.00 16.25 339 GLU A O 1
ATOM 1240 N N . GLN A 1 180 ? 21.294 -18.507 -3.752 1.00 16.82 340 GLN A N 1
ATOM 1241 C CA . GLN A 1 180 ? 21.197 -17.910 -2.430 1.00 16.11 340 GLN A CA 1
ATOM 1242 C C . GLN A 1 180 ? 21.229 -16.408 -2.598 1.00 15.30 340 GLN A C 1
ATOM 1243 O O . GLN A 1 180 ? 22.128 -15.856 -3.238 1.00 15.54 340 GLN A O 1
ATOM 1249 N N . GLY A 1 181 ? 20.229 -15.759 -2.012 1.00 13.38 341 GLY A N 1
ATOM 1250 C CA . GLY A 1 181 ? 20.037 -14.314 -2.140 1.00 13.80 341 GLY A CA 1
ATOM 1251 C C . GLY A 1 181 ? 18.841 -13.963 -2.992 1.00 12.80 341 GLY A C 1
ATOM 1252 O O . GLY A 1 181 ? 18.337 -12.844 -2.904 1.00 12.59 341 GLY A O 1
ATOM 1253 N N . ASP A 1 182 ? 18.349 -14.922 -3.771 1.00 12.41 342 ASP A N 1
ATOM 1254 C CA . ASP A 1 182 ? 17.142 -14.716 -4.581 1.00 12.62 342 ASP A CA 1
ATOM 1255 C C . ASP A 1 182 ? 15.853 -14.778 -3.748 1.00 12.00 342 ASP A C 1
ATOM 1256 O O . ASP A 1 182 ? 14.816 -14.281 -4.194 1.00 12.61 342 ASP A O 1
ATOM 1261 N N . SER A 1 183 ? 15.885 -15.421 -2.576 1.00 11.31 343 SER A N 1
ATOM 1262 C CA . SER A 1 183 ? 14.689 -15.508 -1.730 1.00 11.23 343 SER A CA 1
ATOM 1263 C C . SER A 1 183 ? 14.054 -14.152 -1.559 1.00 10.72 343 SER A C 1
ATOM 1264 O O . SER A 1 183 ? 14.733 -13.181 -1.228 1.00 10.74 343 SER A O 1
ATOM 1267 N N . GLY A 1 184 ? 12.739 -14.108 -1.749 1.00 9.98 344 GLY A N 1
ATOM 1268 C CA . GLY A 1 184 ? 11.944 -12.909 -1.510 1.00 10.69 344 GLY A CA 1
ATOM 1269 C C . GLY A 1 184 ? 11.681 -12.124 -2.773 1.00 10.91 344 GLY A C 1
ATOM 1270 O O . GLY A 1 184 ? 10.836 -11.227 -2.785 1.00 11.71 344 GLY A O 1
ATOM 1271 N N . GLY A 1 185 ? 12.405 -12.455 -3.841 1.00 10.76 345 GLY A N 1
ATOM 1272 C CA . GLY A 1 185 ? 12.252 -11.729 -5.086 1.00 11.93 345 GLY A CA 1
ATOM 1273 C C . GLY A 1 185 ? 11.044 -12.206 -5.850 1.00 11.03 345 GLY A C 1
ATOM 1274 O O . GLY A 1 185 ? 10.506 -13.298 -5.621 1.00 11.86 345 GLY A O 1
ATOM 1275 N N . PRO A 1 186 ? 10.617 -11.393 -6.800 1.00 10.31 346 PRO A N 1
ATOM 1276 C CA . PRO A 1 186 ? 9.483 -11.791 -7.601 1.00 10.68 346 PRO A CA 1
ATOM 1277 C C . PRO A 1 186 ? 9.853 -12.736 -8.751 1.00 11.00 346 PRO A C 1
ATOM 1278 O O . PRO A 1 186 ? 10.913 -12.607 -9.346 1.00 11.90 346 PRO A O 1
ATOM 1282 N N . LEU A 1 187 ? 8.938 -13.646 -9.061 1.00 10.97 347 LEU A N 1
ATOM 1283 C CA . LEU A 1 187 ? 8.917 -14.310 -10.356 1.00 11.75 347 LEU A CA 1
ATOM 1284 C C . LEU A 1 187 ? 7.992 -13.487 -11.223 1.00 11.88 347 LEU A C 1
ATOM 1285 O O . LEU A 1 187 ? 6.820 -13.299 -10.876 1.00 12.92 347 LEU A O 1
ATOM 1290 N N . ILE A 1 188 ? 8.529 -12.959 -12.312 1.00 12.50 348 ILE A N 1
ATOM 1291 C CA . ILE A 1 188 ? 7.692 -12.127 -13.173 1.00 13.79 348 ILE A CA 1
ATOM 1292 C C . ILE A 1 188 ? 7.386 -12.802 -14.486 1.00 14.75 348 ILE A C 1
ATOM 1293 O O . ILE A 1 188 ? 8.151 -13.630 -14.987 1.00 15.20 348 ILE A O 1
ATOM 1298 N N . ASP A 1 189 ? 6.236 -12.437 -15.037 1.00 14.89 349 ASP A N 1
ATOM 1299 C CA . ASP A 1 189 ? 5.896 -12.820 -16.404 1.00 17.05 349 ASP A CA 1
ATOM 1300 C C . ASP A 1 189 ? 6.442 -11.771 -17.370 1.00 17.46 349 ASP A C 1
ATOM 1301 O O . ASP A 1 189 ? 7.036 -10.776 -16.968 1.00 16.65 349 ASP A O 1
ATOM 1306 N N . LEU A 1 190 ? 6.219 -11.981 -18.663 1.00 19.69 350 LEU A N 1
ATOM 1307 C CA . LEU A 1 190 ? 6.817 -11.097 -19.652 1.00 21.52 350 LEU A CA 1
ATOM 1308 C C . LEU A 1 190 ? 6.097 -9.756 -19.765 1.00 22.36 350 LEU A C 1
ATOM 1309 O O . LEU A 1 190 ? 6.569 -8.864 -20.470 1.00 23.42 350 LEU A O 1
ATOM 1314 N N . ASN A 1 191 ? 4.969 -9.649 -19.063 1.00 22.63 351 ASN A N 1
ATOM 1315 C CA . ASN A 1 191 ? 4.229 -8.405 -18.891 1.00 22.89 351 ASN A CA 1
ATOM 1316 C C . ASN A 1 191 ? 4.759 -7.588 -17.711 1.00 21.86 351 ASN A C 1
ATOM 1317 O O . ASN A 1 191 ? 4.290 -6.481 -17.463 1.00 22.55 351 ASN A O 1
ATOM 1322 N N . GLY A 1 192 ? 5.712 -8.133 -16.957 1.00 19.86 352 GLY A N 1
ATOM 1323 C CA . GLY A 1 192 ? 6.244 -7.402 -15.820 1.00 18.91 352 GLY A CA 1
ATOM 1324 C C . GLY A 1 192 ? 5.374 -7.479 -14.580 1.00 17.11 352 GLY A C 1
ATOM 1325 O O . GLY A 1 192 ? 5.558 -6.697 -13.655 1.00 17.46 352 GLY A O 1
ATOM 1326 N N . GLN A 1 193 ? 4.428 -8.409 -14.562 1.00 15.55 353 GLN A N 1
ATOM 1327 C CA . GLN A 1 193 ? 3.583 -8.609 -13.396 1.00 15.64 353 GLN A CA 1
ATOM 1328 C C . GLN A 1 193 ? 4.131 -9.750 -12.563 1.00 14.44 353 GLN A C 1
ATOM 1329 O O . GLN A 1 193 ? 4.830 -10.644 -13.068 1.00 14.41 353 GLN A O 1
ATOM 1335 N N . VAL A 1 194 ? 3.779 -9.729 -11.284 1.00 13.32 354 VAL A N 1
ATOM 1336 C CA . VAL A 1 194 ? 4.340 -10.687 -10.350 1.00 12.52 354 VAL A CA 1
ATOM 1337 C C . VAL A 1 194 ? 3.464 -11.938 -10.271 1.00 13.09 354 VAL A C 1
ATOM 1338 O O . VAL A 1 194 ? 2.287 -11.891 -9.871 1.00 14.05 354 VAL A O 1
ATOM 1342 N N . LEU A 1 195 ? 4.076 -13.070 -10.607 1.00 13.12 355 LEU A N 1
ATOM 1343 C CA . LEU A 1 195 ? 3.404 -14.358 -10.516 1.00 14.46 355 LEU A CA 1
ATOM 1344 C C . LEU A 1 195 ? 3.521 -14.977 -9.138 1.00 13.83 355 LEU A C 1
ATOM 1345 O O . LEU A 1 195 ? 2.697 -15.813 -8.757 1.00 14.66 355 LEU A O 1
ATOM 1350 N N . GLY A 1 196 ? 4.562 -14.601 -8.401 1.00 13.16 356 GLY A N 1
ATOM 1351 C CA . GLY A 1 196 ? 4.760 -15.137 -7.067 1.00 12.75 356 GLY A CA 1
ATOM 1352 C C . GLY A 1 196 ? 6.083 -14.706 -6.490 1.00 12.32 356 GLY A C 1
ATOM 1353 O O . GLY A 1 196 ? 6.784 -13.871 -7.081 1.00 11.80 356 GLY A O 1
ATOM 1354 N N . VAL A 1 197 ? 6.402 -15.286 -5.331 1.00 11.52 357 VAL A N 1
ATOM 1355 C CA . VAL A 1 197 ? 7.583 -14.922 -4.562 1.00 11.47 357 VAL A CA 1
ATOM 1356 C C . VAL A 1 197 ? 8.519 -16.129 -4.506 1.00 10.81 357 VAL A C 1
ATOM 1357 O O . VAL A 1 197 ? 8.155 -17.182 -3.994 1.00 11.14 357 VAL A O 1
ATOM 1361 N N . VAL A 1 198 ? 9.713 -15.962 -5.059 1.00 11.25 358 VAL A N 1
ATOM 1362 C CA . VAL A 1 198 ? 10.695 -17.042 -5.120 1.00 12.67 358 VAL A CA 1
ATOM 1363 C C . VAL A 1 198 ? 11.198 -17.308 -3.702 1.00 12.92 358 VAL A C 1
ATOM 1364 O O . VAL A 1 198 ? 11.607 -16.366 -3.035 1.00 14.05 358 VAL A O 1
ATOM 1368 N N . PHE A 1 199 ? 11.198 -18.563 -3.243 1.00 12.68 359 PHE A N 1
ATOM 1369 C CA . PHE A 1 199 ? 11.599 -18.837 -1.859 1.00 13.78 359 PHE A CA 1
ATOM 1370 C C . PHE A 1 199 ? 12.588 -19.968 -1.692 1.00 13.81 359 PHE A C 1
ATOM 1371 O O . PHE A 1 199 ? 13.213 -20.082 -0.634 1.00 14.57 359 PHE A O 1
ATOM 1379 N N . GLY A 1 200 ? 12.738 -20.821 -2.696 1.00 13.70 360 GLY A N 1
ATOM 1380 C CA . GLY A 1 200 ? 13.572 -21.983 -2.476 1.00 15.25 360 GLY A CA 1
ATOM 1381 C C . GLY A 1 200 ? 13.977 -22.699 -3.721 1.00 15.92 360 GLY A C 1
ATOM 1382 O O . GLY A 1 200 ? 13.558 -22.376 -4.826 1.00 15.70 360 GLY A O 1
ATOM 1383 N N . ALA A 1 201 ? 14.817 -23.700 -3.505 1.00 17.07 361 ALA A N 1
ATOM 1384 C CA . ALA A 1 201 ? 15.319 -24.540 -4.587 1.00 18.53 361 ALA A CA 1
ATOM 1385 C C . ALA A 1 201 ? 15.200 -25.997 -4.159 1.00 20.54 361 ALA A C 1
ATOM 1386 O O . ALA A 1 201 ? 15.174 -26.311 -2.967 1.00 20.57 361 ALA A O 1
ATOM 1388 N N . ALA A 1 202 ? 15.091 -26.894 -5.131 1.00 21.99 362 ALA A N 1
ATOM 1389 C CA . ALA A 1 202 ? 15.023 -28.317 -4.788 1.00 24.14 362 ALA A CA 1
ATOM 1390 C C . ALA A 1 202 ? 16.369 -28.778 -4.243 1.00 25.68 362 ALA A C 1
ATOM 1391 O O . ALA A 1 202 ? 17.419 -28.270 -4.646 1.00 25.26 362 ALA A O 1
ATOM 1393 N N . ILE A 1 203 ? 16.330 -29.694 -3.290 1.00 28.58 363 ILE A N 1
ATOM 1394 C CA . ILE A 1 203 ? 17.552 -30.230 -2.689 1.00 30.68 363 ILE A CA 1
ATOM 1395 C C . ILE A 1 203 ? 18.187 -31.229 -3.609 1.00 31.92 363 ILE A C 1
ATOM 1396 O O . ILE A 1 203 ? 19.338 -31.136 -3.907 1.00 32.99 363 ILE A O 1
ATOM 1398 N N . ASP A 1 204 ? 17.382 -32.140 -4.106 1.00 32.87 364 ASP A N 1
ATOM 1399 C CA . ASP A 1 204 ? 17.919 -33.212 -4.916 1.00 33.72 364 ASP A CA 1
ATOM 1400 C C . ASP A 1 204 ? 17.758 -33.004 -6.417 1.00 34.38 364 ASP A C 1
ATOM 1401 O O . ASP A 1 204 ? 18.466 -33.597 -7.205 1.00 35.02 364 ASP A O 1
ATOM 1403 N N . ASP A 1 205 ? 16.785 -32.187 -6.775 1.00 34.91 365 ASP A N 1
ATOM 1404 C CA . ASP A 1 205 ? 16.498 -31.840 -8.170 1.00 34.94 365 ASP A CA 1
ATOM 1405 C C . ASP A 1 205 ? 17.191 -30.531 -8.488 1.00 34.67 365 ASP A C 1
ATOM 1406 O O . ASP A 1 205 ? 16.741 -29.449 -8.163 1.00 35.71 365 ASP A O 1
ATOM 1408 N N . ALA A 1 206 ? 18.351 -30.613 -9.084 1.00 33.76 366 ALA A N 1
ATOM 1409 C CA . ALA A 1 206 ? 19.160 -29.433 -9.240 1.00 32.11 366 ALA A CA 1
ATOM 1410 C C . ALA A 1 206 ? 18.461 -28.221 -9.841 1.00 30.76 366 ALA A C 1
ATOM 1411 O O . ALA A 1 206 ? 18.394 -27.241 -9.152 1.00 31.11 366 ALA A O 1
ATOM 1413 N N . GLU A 1 207 ? 17.943 -28.293 -11.065 1.00 27.70 367 GLU A N 1
ATOM 1414 C CA . GLU A 1 207 ? 17.404 -27.112 -11.778 1.00 25.27 367 GLU A CA 1
ATOM 1415 C C . GLU A 1 207 ? 15.941 -26.834 -11.496 1.00 22.43 367 GLU A C 1
ATOM 1416 O O . GLU A 1 207 ? 15.196 -26.541 -12.374 1.00 20.68 367 GLU A O 1
ATOM 1422 N N . THR A 1 208 ? 15.551 -26.886 -10.238 1.00 19.58 368 THR A N 1
ATOM 1423 C CA . THR A 1 208 ? 14.160 -26.665 -9.865 1.00 18.70 368 THR A CA 1
ATOM 1424 C C . THR A 1 208 ? 14.089 -25.655 -8.746 1.00 17.45 368 THR A C 1
ATOM 1425 O O . THR A 1 208 ? 14.796 -25.753 -7.739 1.00 17.95 368 THR A O 1
ATOM 1429 N N . GLY A 1 209 ? 13.244 -24.660 -8.965 1.00 15.90 369 GLY A N 1
ATOM 1430 C CA . GLY A 1 209 ? 12.972 -23.652 -7.943 1.00 15.49 369 GLY A CA 1
ATOM 1431 C C . GLY A 1 209 ? 11.533 -23.716 -7.487 1.00 14.96 369 GLY A C 1
ATOM 1432 O O . GLY A 1 209 ? 10.667 -24.286 -8.172 1.00 15.01 369 GLY A O 1
ATOM 1433 N N . PHE A 1 210 ? 11.281 -23.083 -6.339 1.00 13.69 370 PHE A N 1
ATOM 1434 C CA . PHE A 1 210 ? 9.963 -23.058 -5.730 1.00 14.05 370 PHE A CA 1
ATOM 1435 C C . PHE A 1 210 ? 9.555 -21.618 -5.493 1.00 13.23 370 PHE A C 1
ATOM 1436 O O . PHE A 1 210 ? 10.366 -20.799 -5.015 1.00 13.36 370 PHE A O 1
ATOM 1444 N N . VAL A 1 211 ? 8.306 -21.317 -5.849 1.00 12.82 371 VAL A N 1
ATOM 1445 C CA . VAL A 1 211 ? 7.765 -19.960 -5.846 1.00 12.56 371 VAL A CA 1
ATOM 1446 C C . VAL A 1 211 ? 6.389 -19.964 -5.198 1.00 12.50 371 VAL A C 1
ATOM 1447 O O . VAL A 1 211 ? 5.512 -20.732 -5.620 1.00 13.55 371 VAL A O 1
ATOM 1451 N N . LEU A 1 212 ? 6.167 -19.126 -4.175 1.00 11.86 372 LEU A N 1
ATOM 1452 C CA . LEU A 1 212 ? 4.816 -19.007 -3.623 1.00 12.37 372 LEU A CA 1
ATOM 1453 C C . LEU A 1 212 ? 3.945 -18.317 -4.637 1.00 12.01 372 LEU A C 1
ATOM 1454 O O . LEU A 1 212 ? 4.339 -17.287 -5.178 1.00 12.86 372 LEU A O 1
ATOM 1459 N N . THR A 1 213 ? 2.752 -18.835 -4.908 1.00 12.53 373 THR A N 1
ATOM 1460 C CA . THR A 1 213 ? 1.935 -18.171 -5.923 1.00 13.16 373 THR A CA 1
ATOM 1461 C C . THR A 1 213 ? 1.415 -16.805 -5.454 1.00 13.41 373 THR A C 1
ATOM 1462 O O . THR A 1 213 ? 1.307 -16.539 -4.255 1.00 13.25 373 THR A O 1
ATOM 1466 N N . ALA A 1 214 ? 1.012 -15.974 -6.415 1.00 13.77 374 ALA A N 1
ATOM 1467 C CA . ALA A 1 214 ? 0.353 -14.726 -6.067 1.00 14.23 374 ALA A CA 1
ATOM 1468 C C . ALA A 1 214 ? -0.866 -14.967 -5.164 1.00 14.52 374 ALA A C 1
ATOM 1469 O O . ALA A 1 214 ? -1.077 -14.263 -4.182 1.00 14.63 374 ALA A O 1
ATOM 1471 N N . GLY A 1 215 ? -1.663 -15.984 -5.508 1.00 14.98 375 GLY A N 1
ATOM 1472 C CA . GLY A 1 215 ? -2.824 -16.347 -4.695 1.00 15.31 375 GLY A CA 1
ATOM 1473 C C . GLY A 1 215 ? -2.450 -16.751 -3.277 1.00 14.56 375 GLY A C 1
ATOM 1474 O O . GLY A 1 215 ? -3.161 -16.418 -2.326 1.00 16.29 375 GLY A O 1
ATOM 1475 N N . GLU A 1 216 ? -1.329 -17.464 -3.130 1.00 14.60 376 GLU A N 1
ATOM 1476 C CA . GLU A 1 216 ? -0.892 -17.917 -1.823 1.00 14.24 376 GLU A CA 1
ATOM 1477 C C . GLU A 1 216 ? -0.516 -16.739 -0.906 1.00 13.39 376 GLU A C 1
ATOM 1478 O O . GLU A 1 216 ? -0.734 -16.798 0.308 1.00 14.58 376 GLU A O 1
ATOM 1484 N N . VAL A 1 217 ? 0.081 -15.695 -1.482 1.00 12.95 377 VAL A N 1
ATOM 1485 C CA . VAL A 1 217 ? 0.554 -14.568 -0.662 1.00 13.06 377 VAL A CA 1
ATOM 1486 C C . VAL A 1 217 ? -0.494 -13.461 -0.521 1.00 13.34 377 VAL A C 1
ATOM 1487 O O . VAL A 1 217 ? -0.335 -12.560 0.302 1.00 13.23 377 VAL A O 1
ATOM 1491 N N . ALA A 1 218 ? -1.598 -13.568 -1.271 1.00 13.43 378 ALA A N 1
ATOM 1492 C CA . ALA A 1 218 ? -2.597 -12.501 -1.314 1.00 14.38 378 ALA A CA 1
ATOM 1493 C C . ALA A 1 218 ? -3.176 -12.170 0.055 1.00 14.57 378 ALA A C 1
ATOM 1494 O O . ALA A 1 218 ? -3.426 -11.001 0.376 1.00 14.54 378 ALA A O 1
ATOM 1496 N N . GLY A 1 219 ? -3.380 -13.188 0.878 1.00 14.09 379 GLY A N 1
ATOM 1497 C CA . GLY A 1 219 ? -3.949 -13.005 2.203 1.00 14.77 379 GLY A CA 1
ATOM 1498 C C . GLY A 1 219 ? -3.101 -12.098 3.075 1.00 14.22 379 GLY A C 1
ATOM 1499 O O . GLY A 1 219 ? -3.626 -11.402 3.953 1.00 15.67 379 GLY A O 1
ATOM 1500 N N . GLN A 1 220 ? -1.790 -12.081 2.833 1.00 13.67 380 GLN A N 1
ATOM 1501 C CA . GLN A 1 220 ? -0.886 -11.238 3.639 1.00 13.68 380 GLN A CA 1
ATOM 1502 C C . GLN A 1 220 ? -1.208 -9.763 3.458 1.00 13.66 380 GLN A C 1
ATOM 1503 O O . GLN A 1 220 ? -0.973 -8.957 4.363 1.00 13.37 380 GLN A O 1
ATOM 1509 N N . LEU A 1 221 ? -1.770 -9.416 2.304 1.00 13.46 381 LEU A N 1
ATOM 1510 C CA . LEU A 1 221 ? -2.043 -8.015 2.005 1.00 13.28 381 LEU A CA 1
ATOM 1511 C C . LEU A 1 221 ? -3.106 -7.416 2.902 1.00 13.58 381 LEU A C 1
ATOM 1512 O O . LEU A 1 221 ? -3.167 -6.196 3.013 1.00 13.79 381 LEU A O 1
ATOM 1517 N N . ALA A 1 222 ? -3.930 -8.252 3.547 1.00 14.05 382 ALA A N 1
ATOM 1518 C CA . ALA A 1 222 ? -4.866 -7.734 4.540 1.00 14.93 382 ALA A CA 1
ATOM 1519 C C . ALA A 1 222 ? -4.229 -6.974 5.678 1.00 14.21 382 ALA A C 1
ATOM 1520 O O . ALA A 1 222 ? -4.907 -6.187 6.332 1.00 14.98 382 ALA A O 1
ATOM 1522 N N . LYS A 1 223 ? -2.921 -7.188 5.904 1.00 13.17 383 LYS A N 1
ATOM 1523 C CA . LYS A 1 223 ? -2.209 -6.507 6.969 1.00 13.27 383 LYS A CA 1
ATOM 1524 C C . LYS A 1 223 ? -1.322 -5.415 6.426 1.00 11.67 383 LYS A C 1
ATOM 1525 O O . LYS A 1 223 ? -0.518 -4.893 7.166 1.00 12.36 383 LYS A O 1
ATOM 1531 N N . ILE A 1 224 ? -1.496 -5.016 5.156 1.00 10.80 384 ILE A N 1
ATOM 1532 C CA . ILE A 1 224 ? -0.570 -4.033 4.570 1.00 10.91 384 ILE A CA 1
ATOM 1533 C C . ILE A 1 224 ? -0.671 -2.664 5.253 1.00 10.46 384 ILE A C 1
ATOM 1534 O O . ILE A 1 224 ? 0.264 -1.877 5.216 1.00 11.14 384 ILE A O 1
ATOM 1539 N N . GLY A 1 225 ? -1.790 -2.386 5.910 1.00 10.24 385 GLY A N 1
ATOM 1540 C CA . GLY A 1 225 ? -1.978 -1.117 6.581 1.00 11.14 385 GLY A CA 1
ATOM 1541 C C . GLY A 1 225 ? -1.342 -1.047 7.947 1.00 11.49 385 GLY A C 1
ATOM 1542 O O . GLY A 1 225 ? -1.414 -0.016 8.596 1.00 13.32 385 GLY A O 1
ATOM 1543 N N . ALA A 1 226 ? -0.717 -2.138 8.388 1.00 11.22 386 ALA A N 1
ATOM 1544 C CA . ALA A 1 226 ? -0.020 -2.129 9.662 1.00 12.03 386 ALA A CA 1
ATOM 1545 C C . ALA A 1 226 ? 1.161 -1.162 9.661 1.00 11.97 386 ALA A C 1
ATOM 1546 O O . ALA A 1 226 ? 1.811 -0.907 8.637 1.00 12.03 386 ALA A O 1
ATOM 1548 N N . THR A 1 227 ? 1.409 -0.609 10.836 1.00 12.80 387 THR A N 1
ATOM 1549 C CA . THR A 1 227 ? 2.463 0.355 11.014 1.00 13.36 387 THR A CA 1
ATOM 1550 C C . THR A 1 227 ? 3.428 0.009 12.151 1.00 12.63 387 THR A C 1
ATOM 1551 O O . THR A 1 227 ? 4.570 0.439 12.132 1.00 14.24 387 THR A O 1
ATOM 1555 N N . GLN A 1 228 ? 2.986 -0.806 13.110 1.00 12.79 388 GLN A N 1
ATOM 1556 C CA . GLN A 1 228 ? 3.811 -1.109 14.281 1.00 12.82 388 GLN A CA 1
ATOM 1557 C C . GLN A 1 228 ? 4.699 -2.314 14.034 1.00 12.01 388 GLN A C 1
ATOM 1558 O O . GLN A 1 228 ? 4.312 -3.218 13.306 1.00 12.04 388 GLN A O 1
ATOM 1564 N N . PRO A 1 229 ? 5.885 -2.359 14.644 1.00 11.40 389 PRO A N 1
ATOM 1565 C CA . PRO A 1 229 ? 6.725 -3.544 14.424 1.00 11.00 389 PRO A CA 1
ATOM 1566 C C . PRO A 1 229 ? 6.158 -4.803 15.062 1.00 10.55 389 PRO A C 1
ATOM 1567 O O . PRO A 1 229 ? 5.641 -4.769 16.184 1.00 12.26 389 PRO A O 1
ATOM 1571 N N . VAL A 1 230 ? 6.301 -5.917 14.358 1.00 10.28 390 VAL A N 1
ATOM 1572 C CA . VAL A 1 230 ? 5.928 -7.218 14.908 1.00 12.31 390 VAL A CA 1
ATOM 1573 C C . VAL A 1 230 ? 7.284 -7.951 15.095 1.00 13.67 390 VAL A C 1
ATOM 1574 O O . VAL A 1 230 ? 8.290 -7.567 14.486 1.00 16.46 390 VAL A O 1
ATOM 1578 N N . GLY A 1 231 ? 7.339 -8.990 15.881 1.00 16.59 391 GLY A N 1
ATOM 1579 C CA . GLY A 1 231 ? 8.674 -9.610 15.987 1.00 14.37 391 GLY A CA 1
ATOM 1580 C C . GLY A 1 231 ? 9.092 -10.353 14.721 1.00 13.19 391 GLY A C 1
ATOM 1581 O O . GLY A 1 231 ? 8.281 -10.576 13.805 1.00 13.63 391 GLY A O 1
ATOM 1582 N N . THR A 1 232 ? 10.339 -10.808 14.707 1.00 11.85 392 THR A N 1
ATOM 1583 C CA . THR A 1 232 ? 10.860 -11.625 13.617 1.00 11.34 392 THR A CA 1
ATOM 1584 C C . THR A 1 232 ? 11.138 -13.056 14.046 1.00 11.09 392 THR A C 1
ATOM 1585 O O . THR A 1 232 ? 11.829 -13.797 13.340 1.00 11.58 392 THR A O 1
ATOM 1589 N N . GLY A 1 233 ? 10.578 -13.487 15.170 1.00 11.75 393 GLY A N 1
ATOM 1590 C CA . GLY A 1 233 ? 10.603 -14.899 15.522 1.00 13.20 393 GLY A CA 1
ATOM 1591 C C . GLY A 1 233 ? 11.984 -15.469 15.811 1.00 13.29 393 GLY A C 1
ATOM 1592 O O . GLY A 1 233 ? 12.910 -14.778 16.252 1.00 14.30 393 GLY A O 1
ATOM 1593 N N . ALA A 1 234 ? 12.121 -16.767 15.571 1.00 13.40 394 ALA A N 1
ATOM 1594 C CA . ALA A 1 234 ? 13.339 -17.495 15.874 1.00 13.61 394 ALA A CA 1
ATOM 1595 C C . ALA A 1 234 ? 14.289 -17.458 14.696 1.00 13.77 394 ALA A C 1
ATOM 1596 O O . ALA A 1 234 ? 13.899 -17.233 13.545 1.00 14.68 394 ALA A O 1
ATOM 1598 N N . CYS A 1 235 ? 15.551 -17.740 14.975 1.00 13.37 395 CYS A N 1
ATOM 1599 C CA . CYS A 1 235 ? 16.524 -17.982 13.919 1.00 14.00 395 CYS A CA 1
ATOM 1600 C C . CYS A 1 235 ? 16.178 -19.262 13.198 1.00 14.66 395 CYS A C 1
ATOM 1601 O O . CYS A 1 235 ? 15.820 -20.278 13.826 1.00 15.52 395 CYS A O 1
ATOM 1604 N N . VAL A 1 236 ? 16.263 -19.233 11.879 1.00 15.72 396 VAL A N 1
ATOM 1605 C CA . VAL A 1 236 ? 16.038 -20.459 11.133 1.00 18.29 396 VAL A CA 1
ATOM 1606 C C . VAL A 1 236 ? 17.231 -21.390 11.412 1.00 21.54 396 VAL A C 1
ATOM 1607 O O . VAL A 1 236 ? 18.366 -20.923 11.436 1.00 22.57 396 VAL A O 1
ATOM 1611 N N . SER A 1 237 ? 16.960 -22.670 11.679 1.00 23.81 397 SER A N 1
ATOM 1612 C CA . SER A 1 237 ? 18.027 -23.626 12.032 1.00 26.30 397 SER A CA 1
ATOM 1613 C C . SER A 1 237 ? 18.953 -23.899 10.855 1.00 27.46 397 SER A C 1
ATOM 1614 O O . SER A 1 237 ? 18.601 -23.714 9.681 1.00 28.62 397 SER A O 1
#